Protein AF-0000000086784001 (afdb_homodimer)

Structure (mmCIF, N/CA/C/O backbone):
data_AF-0000000086784001-model_v1
#
loop_
_entity.id
_entity.type
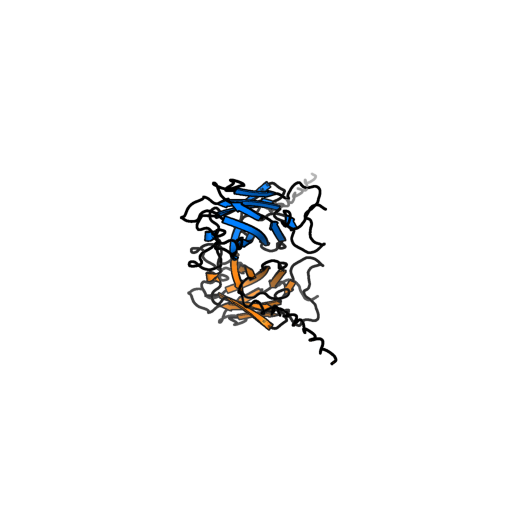_entity.pdbx_description
1 polymer 'PLAT domain-containing protein'
#
loop_
_atom_site.group_PDB
_atom_site.id
_atom_site.type_symbol
_atom_site.label_atom_id
_atom_site.label_alt_id
_atom_site.label_comp_id
_atom_site.label_asym_id
_atom_site.label_entity_id
_atom_site.label_seq_id
_atom_site.pdbx_PDB_ins_code
_atom_site.Cartn_x
_atom_site.Cartn_y
_atom_site.Cartn_z
_atom_site.occupancy
_atom_site.B_iso_or_equiv
_atom_site.auth_seq_id
_atom_site.auth_comp_id
_atom_site.auth_asym_id
_atom_site.auth_atom_id
_atom_site.pdbx_PDB_model_num
ATOM 1 N N . MET A 1 1 ? 61.844 -43.156 -0.815 1 36.22 1 MET A N 1
ATOM 2 C CA . MET A 1 1 ? 61.375 -41.969 -1.528 1 36.22 1 MET A CA 1
ATOM 3 C C . MET A 1 1 ? 59.906 -41.688 -1.23 1 36.22 1 MET A C 1
ATOM 5 O O . MET A 1 1 ? 59.062 -42.5 -1.573 1 36.22 1 MET A O 1
ATOM 9 N N . LEU A 1 2 ? 59.688 -41 -0.062 1 49.06 2 LEU A N 1
ATOM 10 C CA . LEU A 1 2 ? 58.406 -40.656 0.546 1 49.06 2 LEU A CA 1
ATOM 11 C C . LEU A 1 2 ? 57.594 -39.781 -0.391 1 49.06 2 LEU A C 1
ATOM 13 O O . LEU A 1 2 ? 58.062 -38.719 -0.836 1 49.06 2 LEU A O 1
ATOM 17 N N . SER A 1 3 ? 56.688 -40.375 -1.183 1 52.38 3 SER A N 1
ATOM 18 C CA . SER A 1 3 ? 55.812 -39.625 -2.088 1 52.38 3 SER A CA 1
ATOM 19 C C . SER A 1 3 ? 55.031 -38.562 -1.342 1 52.38 3 SER A C 1
ATOM 21 O O . SER A 1 3 ? 54.5 -38.812 -0.257 1 52.38 3 SER A O 1
ATOM 23 N N . PRO A 1 4 ? 55.219 -37.25 -1.616 1 57.31 4 PRO A N 1
ATOM 24 C CA . PRO A 1 4 ? 54.438 -36.188 -0.997 1 57.31 4 PRO A CA 1
ATOM 25 C C . PRO A 1 4 ? 52.969 -36.281 -1.31 1 57.31 4 PRO A C 1
ATOM 27 O O . PRO A 1 4 ? 52.594 -36.531 -2.453 1 57.31 4 PRO A O 1
ATOM 30 N N . ARG A 1 5 ? 52.156 -36.812 -0.383 1 56.84 5 ARG A N 1
ATOM 31 C CA . ARG A 1 5 ? 50.719 -36.719 -0.495 1 56.84 5 ARG A CA 1
ATOM 32 C C . ARG A 1 5 ? 50.25 -35.281 -0.71 1 56.84 5 ARG A C 1
ATOM 34 O O . ARG A 1 5 ? 50.594 -34.375 0.069 1 56.84 5 ARG A O 1
ATOM 41 N N . LEU A 1 6 ? 50 -34.938 -1.921 1 55.66 6 LEU A N 1
ATOM 42 C CA . LEU A 1 6 ? 49.406 -33.656 -2.266 1 55.66 6 LEU A CA 1
ATOM 43 C C . LEU A 1 6 ? 48.062 -33.5 -1.574 1 55.66 6 LEU A C 1
ATOM 45 O O . LEU A 1 6 ? 47.156 -34.312 -1.749 1 55.66 6 LEU A O 1
ATOM 49 N N . PHE A 1 7 ? 48.031 -32.812 -0.426 1 56.91 7 PHE A N 1
ATOM 50 C CA . PHE A 1 7 ? 46.781 -32.344 0.202 1 56.91 7 PHE A CA 1
ATOM 51 C C . PHE A 1 7 ? 46.031 -31.406 -0.716 1 56.91 7 PHE A C 1
ATOM 53 O O . PHE A 1 7 ? 46.531 -30.344 -1.087 1 56.91 7 PHE A O 1
ATOM 60 N N . SER A 1 8 ? 45.062 -31.938 -1.369 1 55.41 8 SER A N 1
ATOM 61 C CA . SER A 1 8 ? 44.156 -31.062 -2.145 1 55.41 8 SER A CA 1
ATOM 62 C C . SER A 1 8 ? 43.344 -30.156 -1.235 1 55.41 8 SER A C 1
ATOM 64 O O . SER A 1 8 ? 42.594 -30.625 -0.399 1 55.41 8 SER A O 1
ATOM 66 N N . VAL A 1 9 ? 43.812 -28.969 -0.949 1 54.41 9 VAL A N 1
ATOM 67 C CA . VAL A 1 9 ? 43.031 -27.953 -0.26 1 54.41 9 VAL A CA 1
ATOM 68 C C . VAL A 1 9 ? 41.75 -27.672 -1.046 1 54.41 9 VAL A C 1
ATOM 70 O O . VAL A 1 9 ? 41.812 -27.25 -2.205 1 54.41 9 VAL A O 1
ATOM 73 N N . ILE A 1 10 ? 40.656 -28.281 -0.699 1 54.5 10 ILE A N 1
ATOM 74 C CA . ILE A 1 10 ? 39.312 -27.922 -1.207 1 54.5 10 ILE A CA 1
ATOM 75 C C . ILE A 1 10 ? 39 -26.484 -0.834 1 54.5 10 ILE A C 1
ATOM 77 O O . ILE A 1 10 ? 38.875 -26.156 0.348 1 54.5 10 ILE A O 1
ATOM 81 N N . ALA A 1 11 ? 39.312 -25.5 -1.685 1 51.25 11 ALA A N 1
ATOM 82 C CA . ALA A 1 11 ? 38.844 -24.125 -1.51 1 51.25 11 ALA A CA 1
ATOM 83 C C . ALA A 1 11 ? 37.344 -24.047 -1.53 1 51.25 11 ALA A C 1
ATOM 85 O O . ALA A 1 11 ? 36.688 -24.344 -2.551 1 51.25 11 ALA A O 1
ATOM 86 N N . ILE A 1 12 ? 36.688 -24.156 -0.391 1 51.28 12 ILE A N 1
ATOM 87 C CA . ILE A 1 12 ? 35.25 -23.906 -0.268 1 51.28 12 ILE A CA 1
ATOM 88 C C . ILE A 1 12 ? 34.938 -22.469 -0.693 1 51.28 12 ILE A C 1
ATOM 90 O O . ILE A 1 12 ? 35.438 -21.516 -0.074 1 51.28 12 ILE A O 1
ATOM 94 N N . ALA A 1 13 ? 34.594 -22.25 -1.978 1 46.75 13 ALA A N 1
ATOM 95 C CA . ALA A 1 13 ? 34.094 -20.938 -2.418 1 46.75 13 ALA A CA 1
ATOM 96 C C . ALA A 1 13 ? 32.906 -20.5 -1.604 1 46.75 13 ALA A C 1
ATOM 98 O O . ALA A 1 13 ? 31.812 -21.109 -1.708 1 46.75 13 ALA A O 1
ATOM 99 N N . VAL A 1 14 ? 33.125 -19.906 -0.431 1 44.88 14 VAL A N 1
ATOM 100 C C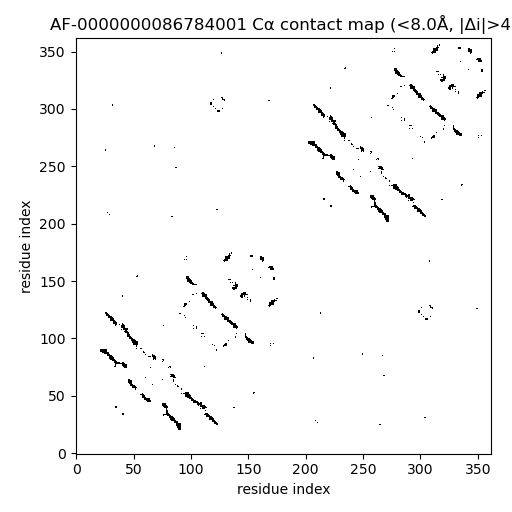A . VAL A 1 14 ? 32.062 -19.219 0.284 1 44.88 14 VAL A CA 1
ATOM 101 C C . VAL A 1 14 ? 31.406 -18.188 -0.626 1 44.88 14 VAL A C 1
ATOM 103 O O . VAL A 1 14 ? 32.062 -17.203 -1.03 1 44.88 14 VAL A O 1
ATOM 106 N N . PHE A 1 15 ? 30.438 -18.625 -1.455 1 41.12 15 PHE A N 1
ATOM 107 C CA . PHE A 1 15 ? 29.625 -17.609 -2.119 1 41.12 15 PHE A CA 1
ATOM 108 C C . PHE A 1 15 ? 29.109 -16.594 -1.111 1 41.12 15 PHE A C 1
ATOM 110 O O . PHE A 1 15 ? 28.219 -16.891 -0.319 1 41.12 15 PHE A O 1
ATOM 117 N N . LEU A 1 16 ? 29.953 -15.703 -0.72 1 40.62 16 LEU A N 1
ATOM 118 C CA . LEU A 1 16 ? 29.453 -14.539 0.007 1 40.62 16 LEU A CA 1
ATOM 119 C C . LEU A 1 16 ? 28.281 -13.906 -0.732 1 40.62 16 LEU A C 1
ATOM 121 O O . LEU A 1 16 ? 28.453 -13.336 -1.812 1 40.62 16 LEU A O 1
ATOM 125 N N . THR A 1 17 ? 27.109 -14.461 -0.614 1 38.78 17 THR A N 1
ATOM 126 C CA . THR A 1 17 ? 25.969 -13.617 -0.99 1 38.78 17 THR A CA 1
ATOM 127 C C . THR A 1 17 ? 26.062 -12.25 -0.322 1 38.78 17 THR A C 1
ATOM 129 O O . THR A 1 17 ? 26.047 -12.148 0.907 1 38.78 17 THR A O 1
ATOM 132 N N . THR A 1 18 ? 26.938 -11.461 -0.791 1 37.81 18 THR A N 1
ATOM 133 C CA . THR A 1 18 ? 26.75 -10.086 -0.33 1 37.81 18 THR A CA 1
ATOM 134 C C . THR A 1 18 ? 25.281 -9.711 -0.318 1 37.81 18 THR A C 1
ATOM 136 O O . THR A 1 18 ? 24.547 -10.008 -1.266 1 37.81 18 THR A O 1
ATOM 139 N N . ALA A 1 19 ? 24.672 -9.75 0.863 1 38.59 19 ALA A N 1
ATOM 140 C CA . ALA A 1 19 ? 23.438 -8.977 0.979 1 38.59 19 ALA A CA 1
ATOM 141 C C . ALA A 1 19 ? 23.594 -7.602 0.332 1 38.59 19 ALA A C 1
ATOM 143 O O . ALA A 1 19 ? 24.25 -6.715 0.886 1 38.59 19 ALA A O 1
ATOM 144 N N . THR A 1 20 ? 23.984 -7.5 -0.888 1 39.5 20 THR A N 1
ATOM 145 C CA . THR A 1 20 ? 23.891 -6.137 -1.403 1 39.5 20 THR A CA 1
ATOM 146 C C . THR A 1 20 ? 22.719 -5.395 -0.761 1 39.5 20 THR A C 1
ATOM 148 O O . THR A 1 20 ? 21.688 -5.992 -0.456 1 39.5 20 THR A O 1
ATOM 151 N N . GLY A 1 21 ? 22.953 -4.574 0.195 1 41.91 21 GLY A N 1
ATOM 152 C CA . GLY A 1 21 ? 21.891 -3.646 0.542 1 41.91 21 GLY A CA 1
ATOM 153 C C . GLY A 1 21 ? 20.859 -3.48 -0.559 1 41.91 21 GLY A C 1
ATOM 154 O O . GLY A 1 21 ? 21.188 -3.08 -1.675 1 41.91 21 GLY A O 1
ATOM 155 N N . ASP A 1 22 ? 20.062 -4.477 -0.859 1 47.53 22 ASP A N 1
ATOM 156 C CA . ASP A 1 22 ? 19.094 -4.582 -1.947 1 47.53 22 ASP A CA 1
ATOM 157 C C . ASP A 1 22 ? 18.5 -3.217 -2.281 1 47.53 22 ASP A C 1
ATOM 159 O O . ASP A 1 22 ? 17.734 -2.656 -1.489 1 47.53 22 ASP A O 1
ATOM 163 N N . SER A 1 23 ? 19.328 -2.213 -2.828 1 56.78 23 SER A N 1
ATOM 164 C CA . SER A 1 23 ? 19.047 -0.947 -3.498 1 56.78 23 SER A CA 1
ATOM 165 C C . SER A 1 23 ? 17.734 -1.016 -4.273 1 56.78 23 SER A C 1
ATOM 167 O O . SER A 1 23 ? 17.297 -0.024 -4.867 1 56.78 23 SER A O 1
ATOM 169 N N . SER A 1 24 ? 17.078 -2.145 -4.32 1 80.81 24 SER A N 1
ATOM 170 C CA . SER A 1 24 ? 15.883 -2.227 -5.141 1 80.81 24 SER A CA 1
ATOM 171 C C . SER A 1 24 ? 14.688 -1.603 -4.426 1 80.81 24 SER A C 1
ATOM 173 O O . SER A 1 24 ? 14.617 -1.607 -3.197 1 80.81 24 SER A O 1
ATOM 175 N N . ASN A 1 25 ? 14.055 -0.691 -5.066 1 94.25 25 ASN A N 1
ATOM 176 C CA . ASN A 1 25 ? 12.82 -0.068 -4.598 1 94.25 25 ASN A CA 1
ATOM 177 C C . ASN A 1 25 ? 11.68 -1.073 -4.531 1 94.25 25 ASN A C 1
ATOM 179 O O . ASN A 1 25 ? 10.672 -0.922 -5.227 1 94.25 25 ASN A O 1
ATOM 183 N N . ASP A 1 26 ? 11.953 -2.117 -3.557 1 96.44 26 ASP A N 1
ATOM 184 C CA . ASP A 1 26 ? 10.977 -3.205 -3.516 1 96.44 26 ASP A CA 1
ATOM 185 C C . ASP A 1 26 ? 9.953 -2.986 -2.402 1 96.44 26 ASP A C 1
ATOM 187 O O . ASP A 1 26 ? 8.969 -3.717 -2.309 1 96.44 26 ASP A O 1
ATOM 191 N N . CYS A 1 27 ? 10.195 -2.004 -1.599 1 97.75 27 CYS A N 1
ATOM 192 C CA . CYS A 1 27 ? 9.227 -1.771 -0.53 1 97.75 27 CYS A CA 1
ATOM 193 C C . CYS A 1 27 ? 8.188 -0.74 -0.95 1 97.75 27 CYS A C 1
ATOM 195 O O . CYS A 1 27 ? 8.445 0.095 -1.817 1 97.75 27 CYS A O 1
ATOM 197 N N . VAL A 1 28 ? 7 -0.936 -0.385 1 98.44 28 VAL A N 1
ATOM 198 C CA . VAL A 1 28 ? 5.891 -0.041 -0.688 1 98.44 28 VAL A CA 1
ATOM 199 C C . VAL A 1 28 ? 5.516 0.758 0.558 1 98.44 28 VAL A C 1
ATOM 201 O O . VAL A 1 28 ? 5.461 0.21 1.661 1 98.44 28 VAL A O 1
ATOM 204 N N . TYR A 1 29 ? 5.309 1.979 0.409 1 98.56 29 TYR A N 1
ATOM 205 C CA . TYR A 1 29 ? 4.836 2.904 1.433 1 98.56 29 TYR A CA 1
ATOM 206 C C . TYR A 1 29 ? 3.453 3.443 1.085 1 98.56 29 TYR A C 1
ATOM 208 O O . TYR A 1 29 ? 3.283 4.129 0.075 1 98.56 29 TYR A O 1
ATOM 216 N N . THR A 1 30 ? 2.492 3.072 1.885 1 98.75 30 THR A N 1
ATOM 217 C CA . THR A 1 30 ? 1.129 3.57 1.741 1 98.75 30 THR A CA 1
ATOM 218 C C . THR A 1 30 ? 0.868 4.719 2.711 1 98.75 30 THR A C 1
ATOM 220 O O . THR A 1 30 ? 1.154 4.609 3.904 1 98.75 30 THR A O 1
ATOM 223 N N . LEU A 1 31 ? 0.357 5.812 2.172 1 98.88 31 LEU A N 1
ATOM 224 C CA . LEU A 1 31 ? 0.073 6.977 3 1 98.88 31 LEU A CA 1
ATOM 225 C C . LEU A 1 31 ? -1.421 7.285 3.01 1 98.88 31 LEU A C 1
ATOM 227 O O . LEU A 1 31 ? -2.059 7.32 1.955 1 98.88 31 LEU A O 1
ATOM 231 N N . TYR A 1 32 ? -1.978 7.445 4.176 1 98.75 32 TYR A N 1
ATOM 232 C CA . TYR A 1 32 ? -3.256 8.109 4.406 1 98.75 32 TYR A CA 1
ATOM 233 C C . TYR A 1 32 ? -3.049 9.531 4.922 1 98.75 32 TYR A C 1
ATOM 235 O O . TYR A 1 32 ? -2.439 9.727 5.973 1 98.75 32 TYR A O 1
ATOM 243 N N . ILE A 1 33 ? -3.549 10.469 4.141 1 98.88 33 ILE A N 1
ATOM 244 C CA . ILE A 1 33 ? -3.383 11.859 4.539 1 98.88 33 ILE A CA 1
ATOM 245 C C . ILE A 1 33 ? -4.754 12.508 4.758 1 98.88 33 ILE A C 1
ATOM 247 O O . ILE A 1 33 ? -5.574 12.555 3.838 1 98.88 33 ILE A O 1
ATOM 251 N N . GLN A 1 34 ? -4.898 13.039 5.938 1 98.62 34 GLN A N 1
ATOM 252 C CA . GLN A 1 34 ? -6.145 13.711 6.289 1 98.62 34 GLN A CA 1
ATOM 253 C C . GLN A 1 34 ? -5.977 15.234 6.246 1 98.62 34 GLN A C 1
ATOM 255 O O . GLN A 1 34 ? -5.227 15.797 7.043 1 98.62 34 GLN A O 1
ATOM 260 N N . THR A 1 35 ? -6.734 15.797 5.309 1 98.5 35 THR A N 1
ATOM 261 C CA . THR A 1 35 ? -6.816 17.25 5.277 1 98.5 35 THR A CA 1
ATOM 262 C C . THR A 1 35 ? -7.875 17.75 6.254 1 98.5 35 THR A C 1
ATOM 264 O O . THR A 1 35 ? -8.922 17.125 6.422 1 98.5 35 THR A O 1
ATOM 267 N N . GLY A 1 36 ? -7.652 18.859 6.875 1 97.75 36 GLY A N 1
ATOM 268 C CA . GLY A 1 36 ? -8.547 19.406 7.879 1 97.75 36 GLY A CA 1
ATOM 269 C C . GLY A 1 36 ? -9.906 19.797 7.324 1 97.75 36 GLY A C 1
ATOM 270 O O . GLY A 1 36 ? -10.125 19.734 6.113 1 97.75 36 GLY A O 1
ATOM 271 N N . TRP A 1 37 ? -10.781 20.25 8.203 1 95.94 37 TRP A N 1
ATOM 272 C CA . TRP A 1 37 ? -12.188 20.5 7.883 1 95.94 37 TRP A CA 1
ATOM 273 C C . TRP A 1 37 ? -12.438 21.984 7.629 1 95.94 37 TRP A C 1
ATOM 275 O O . TRP A 1 37 ? -13.492 22.359 7.117 1 95.94 37 TRP A O 1
ATOM 285 N N . GLY A 1 38 ? -11.547 22.766 7.977 1 94.5 38 GLY A N 1
ATOM 286 C CA . GLY A 1 38 ? -11.766 24.188 7.781 1 94.5 38 GLY A CA 1
ATOM 287 C C . GLY A 1 38 ? -12.031 24.547 6.332 1 94.5 38 GLY A C 1
ATOM 288 O O . GLY A 1 38 ? -11.539 23.891 5.418 1 94.5 38 GLY A O 1
ATOM 289 N N . ILE A 1 39 ? -12.688 25.625 6.039 1 92.69 39 ILE A N 1
ATOM 290 C CA . ILE A 1 39 ? -13.141 26.062 4.723 1 92.69 39 ILE A CA 1
ATOM 291 C C . ILE A 1 39 ? -11.938 26.266 3.801 1 92.69 39 ILE A C 1
ATOM 293 O O . ILE A 1 39 ? -12 25.953 2.611 1 92.69 39 ILE A O 1
ATOM 297 N N . THR A 1 40 ? -10.828 26.688 4.344 1 94 40 THR A N 1
ATOM 298 C CA . THR A 1 40 ? -9.672 26.969 3.508 1 94 40 THR A CA 1
ATOM 299 C C . THR A 1 40 ? -8.578 25.922 3.719 1 94 40 THR A C 1
ATOM 301 O O . THR A 1 40 ? -7.414 26.156 3.389 1 94 40 THR A O 1
ATOM 304 N N . ALA A 1 41 ? -9.008 24.828 4.25 1 96.69 41 ALA A N 1
ATOM 305 C CA . ALA A 1 41 ? -8.008 23.844 4.672 1 96.69 41 ALA A CA 1
ATOM 306 C C . ALA A 1 41 ? -7.453 23.078 3.479 1 96.69 41 ALA A C 1
ATOM 308 O O . ALA A 1 41 ? -6.406 22.438 3.58 1 96.69 41 ALA A O 1
ATOM 309 N N . GLY A 1 42 ? -8.172 23.047 2.318 1 97.44 42 GLY A N 1
ATOM 310 C CA . GLY A 1 42 ? -7.723 22.328 1.139 1 97.44 42 GLY A CA 1
ATOM 311 C C . GLY A 1 42 ? -6.715 23.109 0.314 1 97.44 42 GLY A C 1
ATOM 312 O O . GLY A 1 42 ? -6.566 24.312 0.487 1 97.44 42 GLY A O 1
ATOM 313 N N . THR A 1 43 ? -6.008 22.344 -0.609 1 97.5 43 THR A N 1
ATOM 314 C CA . THR A 1 43 ? -5.016 23.016 -1.444 1 97.5 43 THR A CA 1
ATOM 315 C C . THR A 1 43 ? -4.977 22.391 -2.84 1 97.5 43 THR A C 1
ATOM 317 O O . THR A 1 43 ? -5.367 21.234 -3.023 1 97.5 43 THR A O 1
ATOM 320 N N . ASP A 1 44 ? -4.473 23.219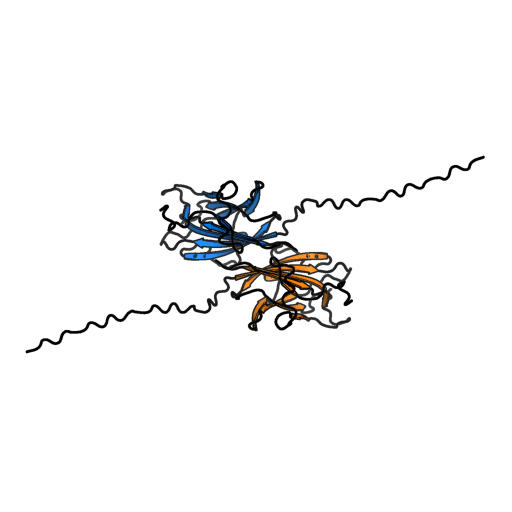 -3.723 1 96.5 44 ASP A N 1
ATOM 321 C CA . ASP A 1 44 ? -4.152 22.734 -5.066 1 96.5 44 ASP A CA 1
ATOM 322 C C . ASP A 1 44 ? -2.643 22.703 -5.293 1 96.5 44 ASP A C 1
ATOM 324 O O . ASP A 1 44 ? -2.184 22.484 -6.414 1 96.5 44 ASP A O 1
ATOM 328 N N . SER A 1 45 ? -1.933 22.922 -4.227 1 97.88 45 SER A N 1
ATOM 329 C CA . SER A 1 45 ? -0.477 22.938 -4.328 1 97.88 45 SER A CA 1
ATOM 330 C C . SER A 1 45 ? 0.081 21.531 -4.531 1 97.88 45 SER A C 1
ATOM 332 O O . SER A 1 45 ? -0.605 20.547 -4.27 1 97.88 45 SER A O 1
ATOM 334 N N . LYS A 1 46 ? 1.327 21.5 -5.043 1 98 46 LYS A N 1
ATOM 335 C CA . LYS A 1 46 ? 2.068 20.234 -5.074 1 98 46 LYS A CA 1
ATOM 336 C C . LYS A 1 46 ? 2.648 19.906 -3.703 1 98 46 LYS A C 1
ATOM 338 O O . LYS A 1 46 ? 3.357 20.719 -3.109 1 98 46 LYS A O 1
ATOM 343 N N . ILE A 1 47 ? 2.301 18.766 -3.217 1 98.69 47 ILE A N 1
ATOM 344 C CA . ILE A 1 47 ? 2.779 18.328 -1.91 1 98.69 47 ILE A CA 1
ATOM 345 C C . ILE A 1 47 ? 3.84 17.25 -2.088 1 98.69 47 ILE A C 1
ATOM 347 O O . ILE A 1 47 ? 3.635 16.281 -2.832 1 98.69 47 ILE A O 1
ATOM 351 N N . SER A 1 48 ? 5 17.391 -1.466 1 98.88 48 SER A N 1
ATOM 352 C CA . SER A 1 48 ? 6.051 16.375 -1.426 1 98.88 48 SER A CA 1
ATOM 353 C C . SER A 1 48 ? 6.223 15.812 -0.018 1 98.88 48 SER A C 1
ATOM 355 O O . SER A 1 48 ? 5.863 16.469 0.964 1 98.88 48 SER A O 1
ATOM 357 N N . ALA A 1 49 ? 6.738 14.625 0.043 1 98.88 49 ALA A N 1
ATOM 358 C CA . ALA A 1 49 ? 6.973 13.984 1.334 1 98.88 49 ALA A CA 1
ATOM 359 C C . ALA A 1 49 ? 8.32 13.266 1.355 1 98.88 49 ALA A C 1
ATOM 361 O O . ALA A 1 49 ? 8.719 12.656 0.361 1 98.88 49 ALA A O 1
ATOM 362 N N . THR A 1 50 ? 8.961 13.344 2.488 1 98.75 50 THR A N 1
ATOM 363 C CA . THR A 1 50 ? 10.117 12.523 2.82 1 98.75 50 THR A CA 1
ATOM 364 C C . THR A 1 50 ? 9.844 11.695 4.07 1 98.75 50 THR A C 1
ATOM 366 O O . THR A 1 50 ? 9.414 12.227 5.094 1 98.75 50 THR A O 1
ATOM 369 N N . LEU A 1 51 ? 10.086 10.445 3.945 1 98.31 51 LEU A N 1
ATOM 370 C CA . LEU A 1 51 ? 9.953 9.516 5.059 1 98.31 51 LEU A CA 1
ATOM 371 C C . LEU A 1 51 ? 11.32 8.984 5.492 1 98.31 51 LEU A C 1
ATOM 373 O O . LEU A 1 51 ? 12.133 8.594 4.652 1 98.31 51 LEU A O 1
ATOM 377 N N . GLY A 1 52 ? 11.484 8.945 6.82 1 96.44 52 GLY A N 1
ATOM 378 C CA . GLY A 1 52 ? 12.797 8.539 7.293 1 96.44 52 GLY A CA 1
ATOM 379 C C . GLY A 1 52 ? 12.734 7.59 8.477 1 96.44 52 GLY A C 1
ATOM 380 O O . GLY A 1 52 ? 11.727 7.551 9.195 1 96.44 52 GLY A O 1
ATOM 381 N N . ASP A 1 53 ? 13.867 6.852 8.555 1 93.88 53 ASP A N 1
ATOM 382 C CA . ASP A 1 53 ? 13.992 5.965 9.711 1 93.88 53 ASP A CA 1
ATOM 383 C C . ASP A 1 53 ? 15.07 6.465 10.664 1 93.88 53 ASP A C 1
ATOM 385 O O . ASP A 1 53 ? 15.625 7.551 10.477 1 93.88 53 ASP A O 1
ATOM 389 N N . SER A 1 54 ? 15.289 5.703 11.742 1 91.69 54 SER A N 1
ATOM 390 C CA . SER A 1 54 ? 16.188 6.121 12.812 1 91.69 54 SER A CA 1
ATOM 391 C C . SER A 1 54 ? 17.641 6.043 12.375 1 91.69 54 SER A C 1
ATOM 393 O O . SER A 1 54 ? 18.531 6.59 13.047 1 91.69 54 SER A O 1
ATOM 395 N N . MET A 1 55 ? 17.906 5.387 11.273 1 91.62 55 MET A N 1
ATOM 396 C CA . MET A 1 55 ? 19.281 5.242 10.789 1 91.62 55 MET A CA 1
ATOM 397 C C . MET A 1 55 ? 19.625 6.352 9.797 1 91.62 55 MET A C 1
ATOM 399 O O . MET A 1 55 ? 20.703 6.34 9.195 1 91.62 55 MET A O 1
ATOM 403 N N . GLY A 1 56 ? 18.656 7.211 9.516 1 91.19 56 GLY A N 1
ATOM 404 C CA . GLY A 1 56 ? 18.906 8.344 8.641 1 91.19 56 GLY A CA 1
ATOM 405 C C . GLY A 1 56 ? 18.578 8.07 7.188 1 91.19 56 GLY A C 1
ATOM 406 O O . GLY A 1 56 ? 18.828 8.906 6.32 1 91.19 56 GLY A O 1
ATOM 407 N N . ARG A 1 57 ? 18.094 6.922 6.887 1 94.5 57 ARG A N 1
ATOM 408 C CA . ARG A 1 57 ? 17.672 6.605 5.531 1 94.5 57 ARG A CA 1
ATOM 409 C C . ARG A 1 57 ? 16.312 7.227 5.23 1 94.5 57 ARG A C 1
ATOM 411 O O . ARG A 1 57 ? 15.523 7.496 6.145 1 94.5 57 ARG A O 1
ATOM 418 N N . SER A 1 58 ? 16.047 7.453 3.916 1 96.5 58 SER A N 1
ATOM 419 C CA . SER A 1 58 ? 14.797 8.148 3.604 1 96.5 58 SER A CA 1
ATOM 420 C C . SER A 1 58 ? 14.25 7.719 2.244 1 96.5 58 SER A C 1
ATOM 422 O O . SER A 1 58 ? 14.984 7.176 1.418 1 96.5 58 SER A O 1
ATOM 424 N N . VAL A 1 59 ? 12.992 7.82 2.074 1 97.31 59 VAL A N 1
ATOM 425 C CA . VAL A 1 59 ? 12.273 7.738 0.806 1 97.31 59 VAL A CA 1
ATOM 426 C C . VAL A 1 59 ? 11.609 9.078 0.501 1 97.31 59 VAL A C 1
ATOM 428 O O . VAL A 1 59 ? 11.047 9.719 1.394 1 97.31 59 VAL A O 1
ATOM 431 N N . TRP A 1 60 ? 11.82 9.5 -0.733 1 98 60 TRP A N 1
ATOM 432 C CA . TRP A 1 60 ? 11.336 10.812 -1.132 1 98 60 TRP A CA 1
ATOM 433 C C . TRP A 1 60 ? 10.289 10.695 -2.232 1 98 60 TRP A C 1
ATOM 435 O O . TRP A 1 60 ? 10.508 10.023 -3.24 1 98 60 TRP A O 1
ATOM 445 N N . ALA A 1 61 ? 9.109 11.305 -2.029 1 98.5 61 ALA A N 1
ATOM 446 C CA . ALA A 1 61 ? 8.062 11.5 -3.025 1 98.5 61 ALA A CA 1
ATOM 447 C C . ALA A 1 61 ? 7.945 12.977 -3.41 1 98.5 61 ALA A C 1
ATOM 449 O O . ALA A 1 61 ? 7.281 13.75 -2.723 1 98.5 61 ALA A O 1
ATOM 450 N N . PRO A 1 62 ? 8.547 13.336 -4.531 1 98.38 62 PRO A N 1
ATOM 451 C CA . PRO A 1 62 ? 8.586 14.758 -4.879 1 98.38 62 PRO A CA 1
ATOM 452 C C . PRO A 1 62 ? 7.207 15.32 -5.215 1 98.38 62 PRO A C 1
ATOM 454 O O . PRO A 1 62 ? 6.977 16.516 -5.062 1 98.38 62 PRO A O 1
ATOM 457 N N . ASP A 1 63 ? 6.336 14.516 -5.742 1 98.56 63 ASP A N 1
ATOM 458 C CA . ASP A 1 63 ? 4.934 14.828 -5.98 1 98.56 63 ASP A CA 1
ATOM 459 C C . ASP A 1 63 ? 4.031 13.672 -5.566 1 98.56 63 ASP A C 1
ATOM 461 O O . ASP A 1 63 ? 3.924 12.672 -6.281 1 98.56 63 ASP A O 1
ATOM 465 N N . LEU A 1 64 ? 3.27 13.844 -4.445 1 98.75 64 LEU A N 1
ATOM 466 C CA . LEU A 1 64 ? 2.498 12.742 -3.875 1 98.75 64 LEU A CA 1
ATOM 467 C C . LEU A 1 64 ? 1.389 12.305 -4.824 1 98.75 64 LEU A C 1
ATOM 469 O O . LEU A 1 64 ? 0.983 11.141 -4.82 1 98.75 64 LEU A O 1
ATOM 473 N N . GLU A 1 65 ? 0.964 13.18 -5.656 1 98.19 65 GLU A N 1
ATOM 474 C CA . GLU A 1 65 ? -0.114 12.797 -6.562 1 98.19 65 GLU A CA 1
ATOM 475 C C . GLU A 1 65 ? 0.343 11.711 -7.535 1 98.19 65 GLU A C 1
ATOM 477 O O . GLU A 1 65 ? -0.472 10.93 -8.031 1 98.19 65 GLU A O 1
ATOM 482 N N . ASP A 1 66 ? 1.641 11.656 -7.82 1 97.31 66 ASP A N 1
ATOM 483 C CA . ASP A 1 66 ? 2.17 10.578 -8.656 1 97.31 66 ASP A CA 1
ATOM 484 C C . ASP A 1 66 ? 1.992 9.219 -7.977 1 97.31 66 ASP A C 1
ATOM 486 O O . ASP A 1 66 ? 2.078 8.18 -8.633 1 97.31 66 ASP A O 1
ATOM 490 N N . TRP A 1 67 ? 1.81 9.258 -6.641 1 98.44 67 TRP A N 1
ATOM 491 C CA . TRP A 1 67 ? 1.573 8.055 -5.855 1 98.44 67 TRP A CA 1
ATOM 492 C C . TRP A 1 67 ? 0.083 7.848 -5.605 1 98.44 67 TRP A C 1
ATOM 494 O O . TRP A 1 67 ? -0.312 6.934 -4.875 1 98.44 67 TRP A O 1
ATOM 504 N N . GLY A 1 68 ? -0.815 8.617 -6.16 1 98.56 68 GLY A N 1
ATOM 505 C CA . GLY A 1 68 ? -2.23 8.594 -5.832 1 98.56 68 GLY A CA 1
ATOM 506 C C . GLY A 1 68 ? -2.92 7.312 -6.25 1 98.56 68 GLY A C 1
ATOM 507 O O . GLY A 1 68 ? -2.703 6.816 -7.355 1 98.56 68 GLY A O 1
ATOM 508 N N . LEU A 1 69 ? -3.789 6.855 -5.363 1 98.44 69 LEU A N 1
ATOM 509 C CA . LEU A 1 69 ? -4.52 5.625 -5.66 1 98.44 69 LEU A CA 1
ATOM 510 C C . LEU A 1 69 ? -5.992 5.922 -5.914 1 98.44 69 LEU A C 1
ATOM 512 O O . LEU A 1 69 ? -6.801 5 -6.059 1 98.44 69 LEU A O 1
ATOM 516 N N . MET A 1 70 ? -6.363 7.191 -5.949 1 97.44 70 MET A N 1
ATOM 517 C CA . MET A 1 70 ? -7.785 7.516 -6.004 1 97.44 70 MET A CA 1
ATOM 518 C C . MET A 1 70 ? -8.203 7.898 -7.422 1 97.44 70 MET A C 1
ATOM 520 O O . MET A 1 70 ? -9.305 8.414 -7.633 1 97.44 70 MET A O 1
ATOM 524 N N . GLY A 1 71 ? -7.32 7.637 -8.359 1 92.81 71 GLY A N 1
ATOM 525 C CA . GLY A 1 71 ? -7.641 7.883 -9.758 1 92.81 71 GLY A CA 1
ATOM 526 C C . GLY A 1 71 ? -7.066 9.188 -10.281 1 92.81 71 GLY A C 1
ATOM 527 O O . GLY A 1 71 ? -6.734 10.078 -9.5 1 92.81 71 GLY A O 1
ATOM 528 N N . TRP A 1 72 ? -6.996 9.266 -11.539 1 90.62 72 TRP A N 1
ATOM 529 C CA . TRP A 1 72 ? -6.332 10.391 -12.188 1 90.62 72 TRP A CA 1
ATOM 530 C C . TRP A 1 72 ? -7.176 11.656 -12.086 1 90.62 72 TRP A C 1
ATOM 532 O O . TRP A 1 72 ? -6.648 12.766 -12.156 1 90.62 72 TRP A O 1
ATOM 542 N N . ASP A 1 73 ? -8.445 11.602 -11.891 1 94.56 73 ASP A N 1
ATOM 543 C CA . ASP A 1 73 ? -9.328 12.758 -11.875 1 94.56 73 ASP A CA 1
ATOM 544 C C . ASP A 1 73 ? -9.664 13.188 -10.453 1 94.56 73 ASP A C 1
ATOM 546 O O . ASP A 1 73 ? -10.453 14.102 -10.242 1 94.56 73 ASP A O 1
ATOM 550 N N . HIS A 1 74 ? -9.102 12.492 -9.562 1 96.94 74 HIS A N 1
ATOM 551 C CA . HIS A 1 74 ? -9.367 12.82 -8.164 1 96.94 74 HIS A CA 1
ATOM 552 C C . HIS A 1 74 ? -8.719 14.148 -7.785 1 96.94 74 HIS A C 1
ATOM 554 O O . HIS A 1 74 ? -7.566 14.406 -8.148 1 96.94 74 HIS A O 1
ATOM 560 N N . ASP A 1 75 ? -9.469 15.062 -7.109 1 96.56 75 ASP A N 1
ATOM 561 C CA . ASP A 1 75 ? -8.945 16.328 -6.602 1 96.56 75 ASP A CA 1
ATOM 562 C C . ASP A 1 75 ? -8.367 16.141 -5.195 1 96.56 75 ASP A C 1
ATOM 564 O O . ASP A 1 75 ? -9.094 16.219 -4.207 1 96.56 75 ASP A O 1
ATOM 568 N N . TYR A 1 76 ? -7.098 15.961 -5.125 1 97.62 76 TYR A N 1
ATOM 569 C CA . TYR A 1 76 ? -6.418 15.625 -3.877 1 97.62 76 TYR A CA 1
ATOM 570 C C . TYR A 1 76 ? -6.336 16.844 -2.959 1 97.62 76 TYR A C 1
ATOM 572 O O . TYR A 1 76 ? -6.406 17.984 -3.422 1 97.62 76 TYR A O 1
ATOM 580 N N . PHE A 1 77 ? -6.246 16.578 -1.61 1 98.19 77 PHE A N 1
ATOM 581 C CA . PHE A 1 77 ? -5.934 17.516 -0.531 1 98.19 77 PHE A CA 1
ATOM 582 C C . PHE A 1 77 ? -7.047 18.547 -0.367 1 98.19 77 PHE A C 1
ATOM 584 O O . PHE A 1 77 ? -6.789 19.688 -0.012 1 98.19 77 PHE A O 1
ATOM 591 N N . GLU A 1 78 ? -8.242 18.172 -0.785 1 97.56 78 GLU A N 1
ATOM 592 C CA . GLU A 1 78 ? -9.391 19.031 -0.515 1 97.56 78 GLU A CA 1
ATOM 593 C C . GLU A 1 78 ? -9.812 18.953 0.951 1 97.56 78 GLU A C 1
ATOM 595 O O . GLU A 1 78 ? -9.531 17.969 1.626 1 97.56 78 GLU A O 1
ATOM 600 N N . ARG A 1 79 ? -10.469 19.938 1.341 1 96.88 79 ARG A N 1
ATOM 601 C CA . ARG A 1 79 ? -10.953 20 2.717 1 96.88 79 ARG A CA 1
ATOM 602 C C . ARG A 1 79 ? -11.672 18.719 3.107 1 96.88 79 ARG A C 1
ATOM 604 O O . ARG A 1 79 ? -12.469 18.188 2.326 1 96.88 79 ARG A O 1
ATOM 611 N N . ALA A 1 80 ? -11.32 18.172 4.297 1 97.44 80 ALA A N 1
ATOM 612 C CA . ALA A 1 80 ? -11.969 17.047 4.961 1 97.44 80 ALA A CA 1
ATOM 613 C C . ALA A 1 80 ? -11.664 15.734 4.246 1 97.44 80 ALA A C 1
ATOM 615 O O . ALA A 1 80 ? -12.055 14.656 4.707 1 97.44 80 ALA A O 1
ATOM 616 N N . ASN A 1 81 ? -10.875 15.867 3.16 1 97.06 81 ASN A N 1
ATOM 617 C CA . ASN A 1 81 ? -10.594 14.664 2.383 1 97.06 81 ASN A CA 1
ATOM 618 C C . ASN A 1 81 ? -9.57 13.766 3.076 1 97.06 81 ASN A C 1
ATOM 620 O O . ASN A 1 81 ? -8.602 14.258 3.646 1 97.06 81 ASN A O 1
ATOM 624 N N . LEU A 1 82 ? -9.828 12.5 3.031 1 98.31 82 LEU A N 1
ATOM 625 C CA . LEU A 1 82 ? -8.812 11.477 3.236 1 98.31 82 LEU A CA 1
ATOM 626 C C . LEU A 1 82 ? -8.258 10.984 1.903 1 98.31 82 LEU A C 1
ATOM 628 O O . LEU A 1 82 ? -8.969 10.32 1.142 1 98.31 82 LEU A O 1
ATOM 632 N N . ASP A 1 83 ? -7.008 11.297 1.647 1 98.62 83 ASP A N 1
ATOM 633 C CA . ASP A 1 83 ? -6.383 10.891 0.392 1 98.62 83 ASP A CA 1
ATOM 634 C C . ASP A 1 83 ? -5.422 9.727 0.607 1 98.62 83 ASP A C 1
ATOM 636 O O . ASP A 1 83 ? -4.77 9.633 1.651 1 98.62 83 ASP A O 1
ATOM 640 N N . ILE A 1 84 ? -5.355 8.852 -0.374 1 98.88 84 ILE A N 1
ATOM 641 C CA . ILE A 1 84 ? -4.617 7.602 -0.268 1 98.88 84 ILE A CA 1
ATOM 642 C C . ILE A 1 84 ? -3.547 7.539 -1.355 1 98.88 84 ILE A C 1
ATOM 644 O O . ILE A 1 84 ? -3.834 7.77 -2.531 1 98.88 84 ILE A O 1
ATOM 648 N N . PHE A 1 85 ? -2.33 7.227 -0.95 1 98.81 85 PHE A N 1
ATOM 649 C CA . PHE A 1 85 ? -1.174 7.156 -1.836 1 98.81 85 PHE A CA 1
ATOM 650 C C . PHE A 1 85 ? -0.404 5.859 -1.617 1 98.81 85 PHE A C 1
ATOM 652 O O . PHE A 1 85 ? -0.409 5.305 -0.516 1 98.81 85 PHE A O 1
ATOM 659 N N . ALA A 1 86 ? 0.292 5.418 -2.65 1 98.88 86 ALA A N 1
ATOM 660 C CA . ALA A 1 86 ? 1.251 4.324 -2.516 1 98.88 86 ALA A CA 1
ATOM 661 C C . ALA A 1 86 ? 2.398 4.477 -3.51 1 98.88 86 ALA A C 1
ATOM 663 O O . ALA A 1 86 ? 2.172 4.754 -4.691 1 98.88 86 ALA A O 1
ATOM 664 N N . GLY A 1 87 ? 3.584 4.301 -2.99 1 98.44 87 GLY A N 1
ATOM 665 C CA . GLY A 1 87 ? 4.781 4.367 -3.816 1 98.44 87 GLY A CA 1
ATOM 666 C C . GLY A 1 87 ? 5.875 3.422 -3.357 1 98.44 87 GLY A C 1
ATOM 667 O O . GLY A 1 87 ? 5.824 2.9 -2.242 1 98.44 87 GLY A O 1
ATOM 668 N N . ARG A 1 88 ? 6.84 3.223 -4.203 1 98.38 88 ARG A N 1
ATOM 669 C CA . ARG A 1 88 ? 7.941 2.312 -3.914 1 98.38 88 ARG A CA 1
ATOM 670 C C . ARG A 1 88 ? 9.164 3.07 -3.402 1 98.38 88 ARG A C 1
ATOM 672 O O . ARG A 1 88 ? 9.305 4.27 -3.65 1 98.38 88 ARG A O 1
ATOM 679 N N . GLY A 1 89 ? 9.953 2.398 -2.678 1 97.31 89 GLY A N 1
ATOM 680 C CA . GLY A 1 89 ? 11.227 2.893 -2.172 1 97.31 89 GLY A CA 1
ATOM 681 C C . GLY A 1 89 ? 12.109 1.798 -1.596 1 97.31 89 GLY A C 1
ATOM 682 O O . GLY A 1 89 ? 11.742 0.621 -1.63 1 97.31 89 GLY A O 1
ATOM 683 N N . PRO A 1 90 ? 13.281 2.221 -1.159 1 95.88 90 PRO A N 1
ATOM 684 C CA . PRO A 1 90 ? 14.148 1.231 -0.511 1 95.88 90 PRO A CA 1
ATOM 685 C C . PRO A 1 90 ? 13.523 0.643 0.753 1 95.88 90 PRO A C 1
ATOM 687 O O . PRO A 1 90 ? 12.68 1.281 1.386 1 95.88 90 PRO A O 1
ATOM 690 N N . CYS A 1 91 ? 14.023 -0.578 0.973 1 94.69 91 CYS A N 1
ATOM 691 C CA . CYS A 1 91 ? 13.562 -1.229 2.193 1 94.69 91 CYS A CA 1
ATOM 692 C C . CYS A 1 91 ? 14.414 -0.809 3.389 1 94.69 91 CYS A C 1
ATOM 694 O O . CYS A 1 91 ? 15.641 -0.805 3.312 1 94.69 91 CYS A O 1
ATOM 696 N N . PHE A 1 92 ? 13.617 -0.423 4.453 1 87.38 92 PHE A N 1
ATOM 697 C CA . PHE A 1 92 ? 14.273 -0.1 5.715 1 87.38 92 PHE A CA 1
ATOM 698 C C . PHE A 1 92 ? 14.023 -1.188 6.75 1 87.38 92 PHE A C 1
ATOM 700 O O . PHE A 1 92 ? 13.078 -1.973 6.617 1 87.38 92 PHE A O 1
ATOM 707 N N . ARG A 1 93 ? 14.984 -1.194 7.664 1 79.19 93 ARG A N 1
ATOM 708 C CA . ARG A 1 93 ? 14.758 -2.082 8.797 1 79.19 93 ARG A CA 1
ATOM 709 C C . ARG A 1 93 ? 14 -1.366 9.914 1 79.19 93 ARG A C 1
ATOM 711 O O . ARG A 1 93 ? 14.391 -0.278 10.336 1 79.19 93 ARG A O 1
ATOM 718 N N . GLY A 1 94 ? 12.742 -1.659 10.188 1 78.44 94 GLY A N 1
ATOM 719 C CA . GLY A 1 94 ? 11.984 -1.072 11.281 1 78.44 94 GLY A CA 1
ATOM 720 C C . GLY A 1 94 ? 10.977 -0.031 10.812 1 78.44 94 GLY A C 1
ATOM 721 O O . GLY A 1 94 ? 10.875 0.248 9.617 1 78.44 94 GLY A O 1
ATOM 722 N N . PRO A 1 95 ? 10.367 0.693 11.852 1 86.19 95 PRO A N 1
ATOM 723 C CA . PRO A 1 95 ? 9.328 1.666 11.508 1 86.19 95 PRO A CA 1
ATOM 724 C C . PRO A 1 95 ? 9.898 3.01 11.062 1 86.19 95 PRO A C 1
ATOM 726 O O . PRO A 1 95 ? 11.016 3.369 11.453 1 86.19 95 PRO A O 1
ATOM 729 N N . LEU A 1 96 ? 9.203 3.688 10.219 1 94.88 96 LEU A N 1
ATOM 730 C CA . LEU A 1 96 ? 9.484 5.078 9.883 1 94.88 96 LEU A CA 1
ATOM 731 C C . LEU A 1 96 ? 9.203 5.992 11.078 1 94.88 96 LEU A C 1
ATOM 733 O O . LEU A 1 96 ? 8.219 5.805 11.789 1 94.88 96 LEU A O 1
ATOM 737 N N . CYS A 1 97 ? 10.086 6.883 11.305 1 95.5 97 CYS A N 1
ATOM 738 C CA . CYS A 1 97 ? 9.875 7.691 12.5 1 95.5 97 CYS A CA 1
ATOM 739 C C . CYS A 1 97 ? 10.016 9.18 12.188 1 95.5 97 CYS A C 1
ATOM 741 O O . CYS A 1 97 ? 9.93 10.016 13.086 1 95.5 97 CYS A O 1
ATOM 743 N N . ARG A 1 98 ? 10.219 9.453 10.938 1 96.56 98 ARG A N 1
ATOM 744 C CA . ARG A 1 98 ? 10.352 10.859 10.547 1 96.56 98 ARG A CA 1
ATOM 745 C C . ARG A 1 98 ? 9.555 11.156 9.281 1 96.56 98 ARG A C 1
ATOM 747 O O . ARG A 1 98 ? 9.562 10.359 8.336 1 96.56 98 ARG A O 1
ATOM 754 N N . LEU A 1 99 ? 8.898 12.305 9.305 1 98.25 99 LEU A N 1
ATOM 755 C CA . LEU A 1 99 ? 8.133 12.812 8.164 1 98.25 99 LEU A CA 1
ATOM 756 C C . LEU A 1 99 ? 8.477 14.281 7.895 1 98.25 99 LEU A C 1
ATOM 758 O O . LEU A 1 99 ? 8.484 15.102 8.812 1 98.25 99 LEU A O 1
ATOM 762 N N . ASN A 1 100 ? 8.844 14.57 6.688 1 98.56 100 ASN A N 1
ATOM 763 C CA . ASN A 1 100 ? 8.844 15.93 6.156 1 98.56 100 ASN A CA 1
ATOM 764 C C . ASN A 1 100 ? 7.773 16.109 5.086 1 98.56 100 ASN A C 1
ATOM 766 O O . ASN A 1 100 ? 7.797 15.43 4.055 1 98.56 100 ASN A O 1
ATOM 770 N N . LEU A 1 101 ? 6.84 16.969 5.336 1 98.75 101 LEU A N 1
ATOM 771 C CA . LEU A 1 101 ? 5.762 17.297 4.406 1 98.75 101 LEU A CA 1
ATOM 772 C C . LEU A 1 101 ? 5.891 18.75 3.926 1 98.75 101 LEU A C 1
ATOM 774 O O . LEU A 1 101 ? 5.957 19.672 4.738 1 98.75 101 LEU A O 1
ATOM 778 N N . THR A 1 102 ? 5.934 18.906 2.598 1 98.75 102 THR A N 1
ATOM 779 C CA . THR A 1 102 ? 6.184 20.25 2.07 1 98.75 102 THR A CA 1
ATOM 780 C C . THR A 1 102 ? 5.172 20.594 0.983 1 98.75 102 THR A C 1
ATOM 782 O O . THR A 1 102 ? 4.914 19.781 0.085 1 98.75 102 THR A O 1
ATOM 785 N N . SER A 1 103 ? 4.57 21.766 1.109 1 98.56 103 SER A N 1
ATOM 786 C CA . SER A 1 103 ? 3.787 22.375 0.039 1 98.56 103 SER A CA 1
ATOM 787 C C . SER A 1 103 ? 4.633 23.344 -0.783 1 98.56 103 SER A C 1
ATOM 789 O O . SER A 1 103 ? 5.387 24.141 -0.227 1 98.56 103 SER A O 1
ATOM 791 N N . ASP A 1 104 ? 4.496 23.312 -2.074 1 97.62 104 ASP A N 1
ATOM 792 C CA . ASP A 1 104 ? 5.309 24.234 -2.871 1 97.62 104 ASP A CA 1
ATOM 793 C C . ASP A 1 104 ? 4.613 25.578 -3.041 1 97.62 104 ASP A C 1
ATOM 795 O O . ASP A 1 104 ? 5.152 26.484 -3.678 1 97.62 104 ASP A O 1
ATOM 799 N N . GLY A 1 105 ? 3.406 25.625 -2.613 1 95.62 105 GLY A N 1
ATOM 800 C CA . GLY A 1 105 ? 2.684 26.891 -2.615 1 95.62 105 GLY A CA 1
ATOM 801 C C . GLY A 1 105 ? 2.1 27.234 -3.971 1 95.62 105 GLY A C 1
ATOM 802 O O . GLY A 1 105 ? 1.607 28.359 -4.172 1 95.62 105 GLY A O 1
ATOM 803 N N . SER A 1 106 ? 2.145 26.328 -4.852 1 94.81 106 SER A N 1
ATOM 804 C CA . SER A 1 106 ? 1.58 26.609 -6.168 1 94.81 106 SER A CA 1
ATOM 805 C C . SER A 1 106 ? 0.058 26.516 -6.148 1 94.81 106 SER A C 1
ATOM 807 O O . SER A 1 106 ? -0.526 26.016 -5.184 1 94.81 106 SER A O 1
ATOM 809 N N . GLY A 1 107 ? -0.583 27.047 -7.18 1 90.25 107 GLY A N 1
ATOM 810 C CA . GLY A 1 107 ? -2.031 27 -7.305 1 90.25 107 GLY A CA 1
ATOM 811 C C . GLY A 1 107 ? -2.73 28.172 -6.645 1 90.25 107 GLY A C 1
ATOM 812 O O . GLY A 1 107 ? -2.098 28.969 -5.941 1 90.25 107 GLY A O 1
ATOM 813 N N . ALA A 1 108 ? -4.082 28.375 -6.832 1 85.31 108 ALA A N 1
ATOM 814 C CA . ALA A 1 108 ? -4.875 29.516 -6.363 1 85.31 108 ALA A CA 1
ATOM 815 C C . ALA A 1 108 ? -5.176 29.391 -4.871 1 85.31 108 ALA A C 1
ATOM 817 O O . ALA A 1 108 ? -5.312 30.406 -4.176 1 85.31 108 ALA A O 1
ATOM 818 N N . HIS A 1 109 ? -5.293 28.312 -4.281 1 83.06 109 HIS A N 1
ATOM 819 C CA . HIS A 1 109 ? -5.566 28.031 -2.877 1 83.06 109 HIS A CA 1
ATOM 820 C C . HIS A 1 109 ? -4.457 27.188 -2.26 1 83.06 109 HIS A C 1
ATOM 822 O O . HIS A 1 109 ? -4.621 25.984 -2.074 1 83.06 109 HIS A O 1
ATOM 828 N N . HIS A 1 110 ? -3.486 28 -1.684 1 90.12 110 HIS A N 1
ATOM 829 C CA . HIS A 1 110 ? -2.262 27.25 -1.397 1 90.12 110 HIS A CA 1
ATOM 830 C C . HIS A 1 110 ? -2.148 26.922 0.088 1 90.12 110 HIS A C 1
ATOM 832 O O . HIS A 1 110 ? -1.282 26.156 0.493 1 90.12 110 HIS A O 1
ATOM 838 N N . ASP A 1 111 ? -3.094 27.562 0.901 1 94.56 111 ASP A N 1
ATOM 839 C CA . ASP A 1 111 ? -3.092 27.141 2.301 1 94.56 111 ASP A CA 1
ATOM 840 C C . ASP A 1 111 ? -3.555 25.703 2.449 1 94.56 111 ASP A C 1
ATOM 842 O O . ASP A 1 111 ? -4.457 25.25 1.737 1 94.56 111 ASP A O 1
ATOM 846 N N . TRP A 1 112 ? -2.916 25.094 3.328 1 97.94 112 TRP A N 1
ATOM 847 C CA . TRP A 1 112 ? -3.279 23.703 3.545 1 97.94 112 TRP A CA 1
ATOM 848 C C . TRP A 1 112 ? -3.168 23.328 5.02 1 97.94 112 TRP A C 1
ATOM 850 O O . TRP A 1 112 ? -2.174 23.656 5.672 1 97.94 112 TRP A O 1
ATOM 860 N N . PHE A 1 113 ? -4.207 22.781 5.469 1 97.62 113 PHE A N 1
ATOM 861 C CA . PHE A 1 113 ? -4.125 22.219 6.812 1 97.62 113 PHE A CA 1
ATOM 862 C C . PHE A 1 113 ? -4.113 20.688 6.77 1 97.62 113 PHE A C 1
ATOM 864 O O . PHE A 1 113 ? -5.074 20.078 6.309 1 97.62 113 PHE A O 1
ATOM 871 N N . CYS A 1 114 ? -3.012 20.172 7.273 1 98.38 114 CYS A N 1
ATOM 872 C CA . CYS A 1 114 ? -2.918 18.719 7.375 1 98.38 114 CYS A CA 1
ATOM 873 C C . CYS A 1 114 ? -3.113 18.266 8.812 1 98.38 114 CYS A C 1
ATOM 875 O O . CYS A 1 114 ? -2.406 18.719 9.719 1 98.38 114 CYS A O 1
ATOM 877 N N . GLU A 1 115 ? -4.008 17.344 8.984 1 97.88 115 GLU A N 1
ATOM 878 C CA . GLU A 1 115 ? -4.227 16.797 10.32 1 97.88 115 GLU A CA 1
ATOM 879 C C . GLU A 1 115 ? -3.203 15.719 10.648 1 97.88 115 GLU A C 1
ATOM 881 O O . GLU A 1 115 ? -2.443 15.852 11.609 1 97.88 115 GLU A O 1
ATOM 886 N N . TYR A 1 116 ? -3.162 14.68 9.883 1 98.19 116 TYR A N 1
ATOM 887 C CA . TYR A 1 116 ? -2.221 13.602 10.141 1 98.19 116 TYR A CA 1
ATOM 888 C C . TYR A 1 116 ? -1.837 12.891 8.844 1 98.19 116 TYR A C 1
ATOM 890 O O . TYR A 1 116 ? -2.498 13.055 7.82 1 98.19 116 TYR A O 1
ATOM 898 N N . VAL A 1 117 ? -0.776 12.164 8.891 1 98.62 117 VAL A N 1
ATOM 899 C CA . VAL A 1 117 ? -0.31 11.227 7.879 1 98.62 117 VAL A CA 1
ATOM 900 C C . VAL A 1 117 ? -0.054 9.859 8.516 1 98.62 117 VAL A C 1
ATOM 902 O O . VAL A 1 117 ? 0.738 9.75 9.453 1 98.62 117 VAL A O 1
ATOM 905 N N . GLU A 1 118 ? -0.735 8.914 8.102 1 98.25 118 GLU A N 1
ATOM 906 C CA . GLU A 1 118 ? -0.487 7.543 8.516 1 98.25 118 GLU A CA 1
ATOM 907 C C . GLU A 1 118 ? 0.215 6.746 7.422 1 98.25 118 GLU A C 1
ATOM 909 O O . GLU A 1 118 ? -0.264 6.688 6.285 1 98.25 118 GLU A O 1
ATOM 914 N N . VAL A 1 119 ? 1.355 6.125 7.789 1 98.25 119 VAL A N 1
ATOM 915 C CA . VAL A 1 119 ? 2.17 5.438 6.793 1 98.25 119 VAL A CA 1
ATOM 916 C C . VAL A 1 119 ? 2.281 3.955 7.152 1 98.25 119 VAL A C 1
ATOM 918 O O . VAL A 1 119 ? 2.545 3.607 8.305 1 98.25 119 VAL A O 1
ATOM 921 N N . THR A 1 120 ? 2.018 3.146 6.211 1 96.75 120 THR A N 1
ATOM 922 C CA . THR A 1 120 ? 2.301 1.719 6.312 1 96.75 120 THR A CA 1
ATOM 923 C C . THR A 1 120 ? 3.4 1.314 5.336 1 96.75 120 THR A C 1
ATOM 925 O O . THR A 1 120 ? 3.342 1.657 4.152 1 96.75 120 THR A O 1
ATOM 928 N N . SER A 1 121 ? 4.422 0.669 5.848 1 96.75 121 SER A N 1
ATOM 929 C CA . SER A 1 121 ? 5.477 0.116 5.008 1 96.75 121 SER A CA 1
ATOM 930 C C . SER A 1 121 ? 5.379 -1.403 4.922 1 96.75 121 SER A C 1
ATOM 932 O O . SER A 1 121 ? 5.027 -2.062 5.902 1 96.75 121 SER A O 1
ATOM 934 N N . THR A 1 122 ? 5.648 -1.915 3.777 1 96 122 THR A N 1
ATOM 935 C CA . THR A 1 122 ? 5.723 -3.355 3.561 1 96 122 THR A CA 1
ATOM 936 C C . THR A 1 122 ? 6.762 -3.689 2.492 1 96 122 THR A C 1
ATOM 938 O O . THR A 1 122 ? 7.168 -2.818 1.721 1 96 122 THR A O 1
ATOM 941 N N . GLY A 1 123 ? 7.199 -4.938 2.473 1 95.75 123 GLY A N 1
ATOM 942 C CA . GLY A 1 123 ? 8.156 -5.473 1.517 1 95.75 123 GLY A CA 1
ATOM 943 C C . GLY A 1 123 ? 8.062 -6.977 1.36 1 95.75 123 GLY A C 1
ATOM 944 O O . GLY A 1 123 ? 7.336 -7.641 2.107 1 95.75 123 GLY A O 1
ATOM 945 N N . PRO A 1 124 ? 8.703 -7.418 0.267 1 95.12 124 PRO A N 1
ATOM 946 C CA . PRO A 1 124 ? 8.703 -8.875 0.113 1 95.12 124 PRO A CA 1
ATOM 947 C C . PRO A 1 124 ? 9.328 -9.594 1.306 1 95.12 124 PRO A C 1
ATOM 949 O O . PRO A 1 124 ? 10.469 -9.312 1.67 1 95.12 124 PRO A O 1
ATOM 952 N N . HIS A 1 125 ? 8.547 -10.516 1.92 1 92.81 125 HIS A N 1
ATOM 953 C CA . HIS A 1 125 ? 8.992 -11.312 3.057 1 92.81 125 HIS A CA 1
ATOM 954 C C . HIS A 1 125 ? 9.461 -10.43 4.207 1 92.81 125 HIS A C 1
ATOM 956 O O . HIS A 1 125 ? 10.43 -10.75 4.887 1 92.81 125 HIS A O 1
ATOM 962 N N . THR A 1 126 ? 8.891 -9.32 4.262 1 91 126 THR A N 1
ATOM 963 C CA . THR A 1 126 ? 9.18 -8.352 5.312 1 91 126 THR A CA 1
ATOM 964 C C . THR A 1 126 ? 7.91 -7.988 6.082 1 91 126 THR A C 1
ATOM 966 O O . THR A 1 126 ? 6.855 -7.758 5.484 1 91 126 THR A O 1
ATOM 969 N N . GLU A 1 127 ? 8.055 -7.965 7.43 1 90.5 127 GLU A N 1
ATOM 970 C CA . GLU A 1 127 ? 6.902 -7.598 8.25 1 90.5 127 GLU A CA 1
ATOM 971 C C . GLU A 1 127 ? 6.461 -6.164 7.969 1 90.5 127 GLU A C 1
ATOM 973 O O . GLU A 1 127 ? 7.293 -5.27 7.824 1 90.5 127 GLU A O 1
ATOM 978 N N . CYS A 1 128 ? 5.172 -5.957 7.887 1 93.5 128 CYS A N 1
ATOM 979 C CA . CYS A 1 128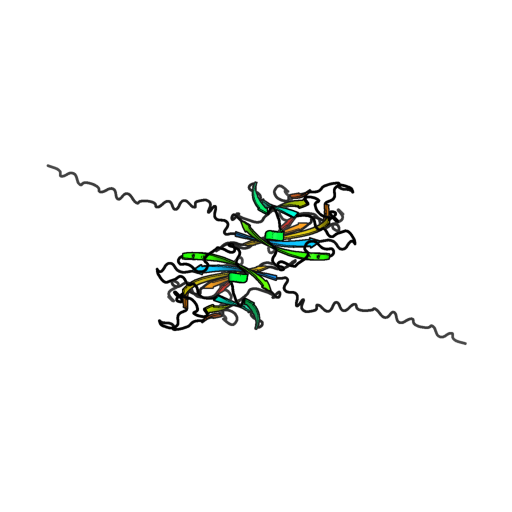 ? 4.664 -4.602 7.711 1 93.5 128 CYS A CA 1
ATOM 980 C C . CYS A 1 128 ? 4.758 -3.809 9.008 1 93.5 128 CYS A C 1
ATOM 982 O O . CYS A 1 128 ? 4.746 -4.391 10.094 1 93.5 128 CYS A O 1
ATOM 984 N N . SER A 1 129 ? 4.898 -2.549 8.883 1 93.06 129 SER A N 1
ATOM 985 C CA . SER A 1 129 ? 4.961 -1.631 10.016 1 93.06 129 SER A CA 1
ATOM 986 C C . SER A 1 129 ? 4.188 -0.348 9.727 1 93.06 129 SER A C 1
ATOM 988 O O . SER A 1 129 ? 3.982 0.014 8.57 1 93.06 129 SER A O 1
ATOM 990 N N . GLN A 1 130 ? 3.734 0.288 10.836 1 95.12 130 GLN A N 1
ATOM 991 C CA . GLN A 1 130 ? 2.896 1.474 10.68 1 95.12 130 GLN A CA 1
ATOM 992 C C . GLN A 1 130 ? 3.338 2.586 11.625 1 95.12 130 GLN A C 1
ATOM 994 O O . GLN A 1 130 ? 3.768 2.316 12.75 1 95.12 130 GLN A O 1
ATOM 999 N N . THR A 1 131 ? 3.248 3.77 11.125 1 95.75 131 THR A N 1
ATOM 1000 C CA . THR A 1 131 ? 3.465 4.957 11.945 1 95.75 131 THR A CA 1
ATOM 1001 C C . THR A 1 131 ? 2.383 6 11.68 1 95.75 131 THR A C 1
ATOM 1003 O O . THR A 1 131 ? 2.039 6.266 10.523 1 95.75 131 THR A O 1
ATOM 1006 N N . LEU A 1 132 ? 1.846 6.512 12.742 1 96.5 132 LEU A N 1
ATOM 1007 C CA . LEU A 1 132 ? 0.929 7.645 12.664 1 96.5 132 LEU A CA 1
ATOM 1008 C C . LEU A 1 132 ? 1.634 8.945 13.039 1 96.5 132 LEU A C 1
ATOM 1010 O O . LEU A 1 132 ? 2.068 9.109 14.188 1 96.5 132 LEU A O 1
ATOM 1014 N N . PHE A 1 133 ? 1.738 9.852 12.102 1 97 133 PHE A N 1
ATOM 1015 C CA . PHE A 1 133 ? 2.307 11.172 12.328 1 97 133 PHE A CA 1
ATOM 1016 C C . PHE A 1 133 ? 1.207 12.211 12.523 1 97 133 PHE A C 1
ATOM 1018 O O . PHE A 1 133 ? 0.474 12.531 11.586 1 97 133 PHE A O 1
ATOM 1025 N N . TYR A 1 134 ? 1.166 12.773 13.703 1 96.62 134 TYR A N 1
ATOM 1026 C CA . TYR A 1 134 ? 0.281 13.914 13.898 1 96.62 134 TYR A CA 1
ATOM 1027 C C . TYR A 1 134 ? 0.944 15.203 13.43 1 96.62 134 TYR A C 1
ATOM 1029 O O . TYR A 1 134 ? 1.938 15.648 14.008 1 96.62 134 TYR A O 1
ATOM 1037 N N . VAL A 1 135 ? 0.373 15.711 12.375 1 97.62 135 VAL A N 1
ATOM 1038 C CA . VAL A 1 135 ? 0.937 16.938 11.812 1 97.62 135 VAL A CA 1
ATOM 1039 C C . VAL A 1 135 ? 0.263 18.141 12.445 1 97.62 135 VAL A C 1
ATOM 1041 O O . VAL A 1 135 ? 0.921 18.969 13.102 1 97.62 135 VAL A O 1
ATOM 1044 N N . ASP A 1 136 ? -1.06 18.281 12.336 1 96.62 136 ASP A N 1
ATOM 1045 C CA . ASP A 1 136 ? -1.865 19.344 12.938 1 96.62 136 ASP A CA 1
ATOM 1046 C C . ASP A 1 136 ? -1.235 20.719 12.695 1 96.62 136 ASP A C 1
ATOM 1048 O O . ASP A 1 136 ? -1.005 21.469 13.648 1 96.62 136 ASP A O 1
ATOM 1052 N N . GLN A 1 137 ? -1.083 21 11.469 1 96.5 137 GLN A N 1
ATOM 1053 C CA . GLN A 1 137 ? -0.404 22.234 11.117 1 96.5 137 GLN A CA 1
ATOM 1054 C C . GLN A 1 137 ? -0.903 22.781 9.781 1 96.5 137 GLN A C 1
ATOM 1056 O O . GLN A 1 137 ? -1.134 22.016 8.844 1 96.5 137 GLN A O 1
ATOM 1061 N N . TRP A 1 138 ? -0.993 24.047 9.766 1 96.5 138 TRP A N 1
ATOM 1062 C CA . TRP A 1 138 ? -1.124 24.781 8.5 1 96.5 138 TRP A CA 1
ATOM 1063 C C . TRP A 1 138 ? 0.217 24.859 7.781 1 96.5 138 TRP A C 1
ATOM 1065 O O . TRP A 1 138 ? 1.236 25.188 8.398 1 96.5 138 TRP A O 1
ATOM 1075 N N . LEU A 1 139 ? 0.229 24.5 6.594 1 97.75 139 LEU A N 1
ATOM 1076 C CA . LEU A 1 139 ? 1.35 24.828 5.715 1 97.75 139 LEU A CA 1
ATOM 1077 C C . LEU A 1 139 ? 1.037 26.047 4.852 1 97.75 139 LEU A C 1
ATOM 1079 O O . LEU A 1 139 ? 0.356 25.922 3.83 1 97.75 139 LEU A O 1
ATOM 1083 N N . VAL A 1 140 ? 1.509 27.094 5.305 1 94.94 140 VAL A N 1
ATOM 1084 C CA . VAL A 1 140 ? 1.154 28.391 4.723 1 94.94 140 VAL A CA 1
ATOM 1085 C C . VAL A 1 140 ? 2.287 29.391 4.949 1 94.94 140 VAL A C 1
ATOM 1087 O O . VAL A 1 140 ? 3.027 29.281 5.93 1 94.94 140 VAL A O 1
ATOM 1090 N N . SER A 1 141 ? 2.305 30.297 4.012 1 92.31 141 SER A N 1
ATOM 1091 C CA . SER A 1 141 ? 3.383 31.281 4.113 1 92.31 141 SER A CA 1
ATOM 1092 C C . SER A 1 141 ? 2.877 32.594 4.672 1 92.31 141 SER A C 1
ATOM 1094 O O . SER A 1 141 ? 3.67 33.438 5.082 1 92.31 141 SER A O 1
ATOM 1096 N N . ASN A 1 142 ? 1.647 32.812 4.816 1 90 142 ASN A N 1
ATOM 1097 C CA . ASN A 1 142 ? 1.123 34.125 5.105 1 90 142 ASN A CA 1
ATOM 1098 C C . ASN A 1 142 ? 0.378 34.188 6.434 1 90 142 ASN A C 1
ATOM 1100 O O . ASN A 1 142 ? -0.279 35.156 6.758 1 90 142 ASN A O 1
ATOM 1104 N N . ALA A 1 143 ? 0.337 33.094 7.188 1 87.81 143 ALA A N 1
ATOM 1105 C CA . ALA A 1 143 ? -0.233 32.969 8.523 1 87.81 143 ALA A CA 1
ATOM 1106 C C . ALA A 1 143 ? 0.613 32.062 9.406 1 87.81 143 ALA A C 1
ATOM 1108 O O . ALA A 1 143 ? 1.43 31.297 8.906 1 87.81 143 ALA A O 1
ATOM 1109 N N . PRO A 1 144 ? 0.437 32.344 10.758 1 90.19 144 PRO A N 1
ATOM 1110 C CA . PRO A 1 144 ? 1.185 31.406 11.586 1 90.19 144 PRO A CA 1
ATOM 1111 C C . PRO A 1 144 ? 0.883 29.953 11.242 1 90.19 144 PRO A C 1
ATOM 1113 O O . PRO A 1 144 ? -0.265 29.609 10.945 1 90.19 144 PRO A O 1
ATOM 1116 N N . PRO A 1 145 ? 1.905 29.047 11.234 1 93.94 145 PRO A N 1
ATOM 1117 C CA . PRO A 1 145 ? 3.287 29.234 11.688 1 93.94 145 PRO A CA 1
ATOM 1118 C C . PRO A 1 145 ? 4.203 29.75 10.578 1 93.94 145 PRO A C 1
ATOM 1120 O O . PRO A 1 145 ? 5.426 29.75 10.742 1 93.94 145 PRO A O 1
ATOM 1123 N N . TYR A 1 146 ? 3.766 30.156 9.469 1 93.62 146 TYR A N 1
ATOM 1124 C CA . TYR A 1 146 ? 4.504 30.719 8.344 1 93.62 146 TYR A CA 1
ATOM 1125 C C . TYR A 1 146 ? 5.504 29.719 7.789 1 93.62 146 TYR A C 1
ATOM 1127 O O . TYR A 1 146 ? 6.66 30.062 7.523 1 93.62 146 TYR A O 1
ATOM 1135 N N . GLU A 1 147 ? 5.105 28.453 7.789 1 96.12 147 GLU A N 1
ATOM 1136 C CA . GLU A 1 147 ? 5.941 27.359 7.312 1 96.12 147 GLU A CA 1
ATOM 1137 C C . GLU A 1 147 ? 5.254 26.578 6.191 1 96.12 147 GLU A C 1
ATOM 1139 O O . GLU A 1 147 ? 4.082 26.219 6.312 1 96.12 147 GLU A O 1
ATOM 1144 N N . MET A 1 148 ? 6.023 26.375 5.16 1 97.44 148 MET A N 1
ATOM 1145 C CA . MET A 1 148 ? 5.516 25.594 4.043 1 97.44 148 MET A CA 1
ATOM 1146 C C . MET A 1 148 ? 5.887 24.125 4.207 1 97.44 148 MET A C 1
ATOM 1148 O O . MET A 1 148 ? 5.516 23.281 3.377 1 97.44 148 MET A O 1
ATOM 1152 N N . THR A 1 149 ? 6.645 23.844 5.242 1 98 149 THR A N 1
ATOM 1153 C CA . THR A 1 149 ? 7.094 22.484 5.535 1 98 149 THR A CA 1
ATOM 1154 C C . THR A 1 149 ? 6.762 22.109 6.977 1 98 149 THR A C 1
ATOM 1156 O O . THR A 1 149 ? 6.934 22.906 7.891 1 98 149 THR A O 1
ATOM 1159 N N . ALA A 1 150 ? 6.184 20.938 7.16 1 98 150 ALA A N 1
ATOM 1160 C CA . ALA A 1 150 ? 6.027 20.328 8.477 1 98 150 ALA A CA 1
ATOM 1161 C C . ALA A 1 150 ? 7.039 19.203 8.68 1 98 150 ALA A C 1
ATOM 1163 O O . ALA A 1 150 ? 7.164 18.312 7.836 1 98 150 ALA A O 1
ATOM 1164 N N . VAL A 1 151 ? 7.758 19.234 9.797 1 97.25 151 VAL A N 1
ATOM 1165 C CA . VAL A 1 151 ? 8.711 18.203 10.148 1 97.25 151 VAL A CA 1
ATOM 1166 C C . VAL A 1 151 ? 8.273 17.516 11.445 1 97.25 151 VAL A C 1
ATOM 1168 O O . VAL A 1 151 ? 8.156 18.156 12.484 1 97.25 151 VAL A O 1
ATOM 1171 N N . ILE A 1 152 ? 7.977 16.297 11.367 1 96.56 152 ILE A N 1
ATOM 1172 C CA . ILE A 1 152 ? 7.641 15.469 12.523 1 96.56 152 ILE A CA 1
ATOM 1173 C C . ILE A 1 152 ? 8.719 14.406 12.719 1 96.56 152 ILE A C 1
ATOM 1175 O O . ILE A 1 152 ? 8.844 13.484 11.914 1 96.56 152 ILE A O 1
ATOM 1179 N N . ASP A 1 153 ? 9.477 14.477 13.852 1 94.38 153 ASP A N 1
ATOM 1180 C CA . ASP A 1 153 ? 10.617 13.594 14.07 1 94.38 153 ASP A CA 1
ATOM 1181 C C . ASP A 1 153 ? 10.516 12.883 15.414 1 94.38 153 ASP A C 1
ATOM 1183 O O . ASP A 1 153 ? 10.664 13.516 16.469 1 94.38 153 ASP A O 1
ATOM 1187 N N . GLY A 1 154 ? 10.289 11.648 15.344 1 92.75 154 GLY A N 1
ATOM 1188 C CA . GLY A 1 154 ? 10.211 10.828 16.547 1 92.75 154 GLY A CA 1
ATOM 1189 C C . GLY A 1 154 ? 11.352 9.836 16.656 1 92.75 154 GLY A C 1
ATOM 1190 O O . GLY A 1 154 ? 11.258 8.859 17.406 1 92.75 154 GLY A O 1
ATOM 1191 N N . CYS A 1 155 ? 12.484 10.016 15.945 1 90.31 155 CYS A N 1
ATOM 1192 C CA . CYS A 1 155 ? 13.562 9.031 15.898 1 90.31 155 CYS A CA 1
ATOM 1193 C C . CYS A 1 155 ? 14.359 9.047 17.203 1 90.31 155 CYS A C 1
ATOM 1195 O O . CYS A 1 155 ? 14.945 8.031 17.578 1 90.31 155 CYS A O 1
ATOM 1197 N N . LYS A 1 156 ? 14.898 10.203 17.906 1 76.25 156 LYS A N 1
ATOM 1198 C CA . LYS A 1 156 ? 15.773 10.273 19.062 1 76.25 156 LYS A CA 1
ATOM 1199 C C . LYS A 1 156 ? 15 10 20.344 1 76.25 156 LYS A C 1
ATOM 1201 O O . LYS A 1 156 ? 15.594 9.773 21.406 1 76.25 156 LYS A O 1
ATOM 1206 N N . GLY A 1 157 ? 13.75 10.469 20.625 1 57.72 157 GLY A N 1
ATOM 1207 C CA . GLY A 1 157 ? 13.125 10.68 21.922 1 57.72 157 GLY A CA 1
ATOM 1208 C C . GLY A 1 157 ? 13.148 9.445 22.797 1 57.72 157 GLY A C 1
ATOM 1209 O O . GLY A 1 157 ? 13.141 8.32 22.297 1 57.72 157 GLY A O 1
ATOM 1210 N N . LYS A 1 158 ? 13.938 9.398 24.047 1 47.53 158 LYS A N 1
ATOM 1211 C CA . LYS A 1 158 ? 13.805 8.555 25.234 1 47.53 158 LYS A CA 1
ATOM 1212 C C . LYS A 1 158 ? 12.414 7.945 25.312 1 47.53 158 LYS A C 1
ATOM 1214 O O . LYS A 1 158 ? 12.18 7.012 26.094 1 47.53 158 LYS A O 1
ATOM 1219 N N . GLY A 1 159 ? 11.281 8.766 25.328 1 43.19 159 GLY A N 1
ATOM 1220 C CA . GLY A 1 159 ? 9.922 8.234 25.281 1 43.19 159 GLY A CA 1
ATOM 1221 C C . GLY A 1 159 ? 9.633 7.449 24.016 1 43.19 159 GLY A C 1
ATOM 1222 O O . GLY A 1 159 ? 9.602 8.008 22.922 1 43.19 159 GLY A O 1
ATOM 1223 N N . GLY A 1 160 ? 10.148 6.324 23.828 1 43.22 160 GLY A N 1
ATOM 1224 C CA . GLY A 1 160 ? 9.977 5.285 22.828 1 43.22 160 GLY A CA 1
ATOM 1225 C C . GLY A 1 160 ? 8.711 5.453 22.016 1 43.22 160 GLY A C 1
ATOM 1226 O O . GLY A 1 160 ? 7.848 6.273 22.344 1 43.22 160 GLY A O 1
ATOM 1227 N N . PRO A 1 161 ? 8.711 5.109 20.672 1 46.12 161 PRO A N 1
ATOM 1228 C CA . PRO A 1 161 ? 7.43 4.992 19.969 1 46.12 161 PRO A CA 1
ATOM 1229 C C . PRO A 1 161 ? 6.266 4.703 20.906 1 46.12 161 PRO A C 1
ATOM 1231 O O . PRO A 1 161 ? 6.363 3.83 21.781 1 46.12 161 PRO A O 1
ATOM 1234 N N . LEU A 1 162 ? 5.734 5.773 21.547 1 47.66 162 LEU A N 1
ATOM 1235 C CA . LEU A 1 162 ? 4.535 5.324 22.25 1 47.66 162 LEU A CA 1
ATOM 1236 C C . LEU A 1 162 ? 3.803 4.258 21.453 1 47.66 162 LEU A C 1
ATOM 1238 O O . LEU A 1 162 ? 3.287 4.535 20.359 1 47.66 162 LEU A O 1
ATOM 1242 N N . ARG A 1 163 ? 4.523 3.164 21.188 1 47.97 163 ARG A N 1
ATOM 1243 C CA . ARG A 1 163 ? 3.678 2.08 20.688 1 47.97 163 ARG A CA 1
ATOM 1244 C C . ARG A 1 163 ? 2.396 1.97 21.516 1 47.97 163 ARG A C 1
ATOM 1246 O O . ARG A 1 163 ? 2.445 1.848 22.734 1 47.97 163 ARG A O 1
ATOM 1253 N N . HIS A 1 164 ? 1.519 2.752 20.969 1 43 164 HIS A N 1
ATOM 1254 C CA . HIS A 1 164 ? 0.293 2.324 21.641 1 43 164 HIS A CA 1
ATOM 1255 C C . HIS A 1 164 ? 0.18 0.805 21.656 1 43 164 HIS A C 1
ATOM 1257 O O . HIS A 1 164 ? -0.043 0.179 20.625 1 43 164 HIS A O 1
ATOM 1263 N N . GLY A 1 165 ? 0.632 0.185 22.734 1 42.16 165 GLY A N 1
ATOM 1264 C CA . GLY A 1 165 ? 0.585 -1.226 23.078 1 42.16 165 GLY A CA 1
ATOM 1265 C C . GLY A 1 165 ? 1.506 -2.082 22.234 1 42.16 165 GLY A C 1
ATOM 1266 O O . GLY A 1 165 ? 2.209 -1.57 21.359 1 42.16 165 GLY A O 1
ATOM 1267 N N . ASN A 1 166 ? 1.886 -3.354 22.672 1 46.72 166 ASN A N 1
ATOM 1268 C CA . ASN A 1 166 ? 2.775 -4.352 22.094 1 46.72 166 ASN A CA 1
ATOM 1269 C C . ASN A 1 166 ? 2.484 -4.574 20.609 1 46.72 166 ASN A C 1
ATOM 1271 O O . ASN A 1 166 ? 3.234 -5.27 19.922 1 46.72 166 ASN A O 1
ATOM 1275 N N . THR A 1 167 ? 1.23 -4.062 20.234 1 57.03 167 THR A N 1
ATOM 1276 C CA . THR A 1 167 ? 0.682 -4.352 18.922 1 57.03 167 THR A CA 1
ATOM 1277 C C . THR A 1 167 ? 0.065 -3.098 18.297 1 57.03 167 THR A C 1
ATOM 1279 O O . THR A 1 167 ? -0.397 -2.209 19.016 1 57.03 167 THR A O 1
ATOM 1282 N N . GLY A 1 168 ? 0.776 -2.326 17.547 1 67 168 GLY A N 1
ATOM 1283 C CA . GLY A 1 168 ? 0.16 -1.177 16.906 1 67 168 GLY A CA 1
ATOM 1284 C C . GLY A 1 168 ? 1.162 -0.278 16.203 1 67 168 GLY A C 1
ATOM 1285 O O . GLY A 1 168 ? 2.361 -0.561 16.203 1 67 168 GLY A O 1
ATOM 1286 N N . PRO A 1 169 ? 0.542 0.801 15.688 1 76.81 169 PRO A N 1
ATOM 1287 C CA . PRO A 1 169 ? 1.431 1.713 14.961 1 76.81 169 PRO A CA 1
ATOM 1288 C C . PRO A 1 169 ? 2.279 2.574 15.891 1 76.81 169 PRO A C 1
ATOM 1290 O O . PRO A 1 169 ? 1.847 2.902 17 1 76.81 169 PRO A O 1
ATOM 1293 N N . LEU A 1 170 ? 3.418 2.834 15.523 1 82.12 170 LEU A N 1
ATOM 1294 C CA . LEU A 1 170 ? 4.191 3.91 16.141 1 82.12 170 LEU A CA 1
ATOM 1295 C C . LEU A 1 170 ? 3.488 5.254 15.953 1 82.12 170 LEU A C 1
ATOM 1297 O O . LEU A 1 170 ? 3.012 5.566 14.859 1 82.12 170 LEU A O 1
ATOM 1301 N N . VAL A 1 171 ? 3.264 5.934 17.078 1 86.5 171 VAL A N 1
ATOM 1302 C CA . VAL A 1 171 ? 2.635 7.246 17.016 1 86.5 171 VAL A CA 1
ATOM 1303 C C . VAL A 1 171 ? 3.678 8.336 17.266 1 86.5 171 VAL A C 1
ATOM 1305 O O . VAL A 1 171 ? 4.43 8.273 18.234 1 86.5 171 VAL A O 1
ATOM 1308 N N . VAL A 1 172 ? 3.738 9.234 16.297 1 87.19 172 VAL A N 1
ATOM 1309 C CA . VAL A 1 172 ? 4.699 10.328 16.391 1 87.19 172 VAL A CA 1
ATOM 1310 C C . VAL A 1 172 ? 3.963 11.664 16.359 1 87.19 172 VAL A C 1
ATOM 1312 O O . VAL A 1 172 ? 3.172 11.922 15.445 1 87.19 172 VAL A O 1
ATOM 1315 N N . GLY A 1 173 ? 4.277 12.43 17.297 1 79 173 GLY A N 1
ATOM 1316 C CA . GLY A 1 173 ? 3.625 13.727 17.422 1 79 173 GLY A CA 1
ATOM 1317 C C . GLY A 1 173 ? 2.443 13.703 18.375 1 79 173 GLY A C 1
ATOM 1318 O O . GLY A 1 173 ? 2.068 12.648 18.891 1 79 173 GLY A O 1
ATOM 1319 N N . LYS A 1 174 ? 2.018 14.812 19 1 66.44 174 LYS A N 1
ATOM 1320 C CA . LYS A 1 174 ? 0.948 14.914 20 1 66.44 174 LYS A CA 1
ATOM 1321 C C . LYS A 1 174 ? -0.385 15.242 19.328 1 66.44 174 LYS A C 1
ATOM 1323 O O . LYS A 1 174 ? -0.462 16.156 18.5 1 66.44 174 LYS A O 1
ATOM 1328 N N . PRO A 1 175 ? -1.364 14.289 19.625 1 56.78 175 PRO A N 1
ATOM 1329 C CA . PRO A 1 175 ? -2.664 14.75 19.141 1 56.78 175 PRO A CA 1
ATOM 1330 C C . PRO A 1 175 ? -3.076 16.094 19.734 1 56.78 175 PRO A C 1
ATOM 1332 O O . PRO A 1 175 ? -2.701 16.422 20.859 1 56.78 175 PRO A O 1
ATOM 1335 N N . ILE A 1 176 ? -3.418 17.172 19.156 1 49.69 176 ILE A N 1
ATOM 1336 C CA . ILE A 1 176 ? -3.791 18.5 19.656 1 49.69 176 ILE A CA 1
ATOM 1337 C C . ILE A 1 176 ? -4.582 18.344 20.953 1 49.69 176 ILE A C 1
ATOM 1339 O O . ILE A 1 176 ? -4.402 19.141 21.875 1 49.69 176 ILE A O 1
ATOM 1343 N N . GLY A 1 177 ? -5.379 17.312 21.281 1 44.31 177 GLY A N 1
ATOM 1344 C CA . GLY A 1 177 ? -6.117 17.203 22.531 1 44.31 177 GLY A CA 1
ATOM 1345 C C . GLY A 1 177 ? -5.297 16.609 23.656 1 44.31 177 GLY A C 1
ATOM 1346 O O . GLY A 1 177 ? -5.816 16.344 24.734 1 44.31 177 GLY A O 1
ATOM 1347 N N . SER A 1 178 ? -4.172 16.141 23.469 1 41.09 178 SER A N 1
ATOM 1348 C CA . SER A 1 178 ? -3.41 15.656 24.609 1 41.09 178 SER A CA 1
ATOM 1349 C C . SER A 1 178 ? -2.801 16.812 25.406 1 41.09 178 SER A C 1
ATOM 1351 O O . SER A 1 178 ? -1.851 17.453 24.938 1 41.09 178 SER A O 1
ATOM 1353 N N . ALA A 1 179 ? -3.641 17.688 26.094 1 35.16 179 ALA A N 1
ATOM 1354 C CA . ALA A 1 179 ? -3.178 18.688 27.047 1 35.16 179 ALA A CA 1
ATOM 1355 C C . ALA A 1 179 ? -2.113 18.094 27.984 1 35.16 179 ALA A C 1
ATOM 1357 O O . ALA A 1 179 ? -2.248 16.969 28.453 1 35.16 179 ALA A O 1
ATOM 1358 N N . SER A 1 180 ? -0.892 18.516 27.984 1 34.44 180 SER A N 1
ATOM 1359 C CA . SER A 1 180 ? 0.003 18.312 29.109 1 34.44 180 SER A CA 1
ATOM 1360 C C . SER A 1 180 ? -0.734 18.469 30.438 1 34.44 180 SER A C 1
ATOM 1362 O O . SER A 1 180 ? -1.234 19.547 30.75 1 34.44 180 SER A O 1
ATOM 1364 N N . GLU A 1 181 ? -1.59 17.531 30.922 1 26.86 181 GLU A N 1
ATOM 1365 C CA . GLU A 1 181 ? -1.727 17.734 32.344 1 26.86 181 GLU A CA 1
ATOM 1366 C C . GLU A 1 181 ? -0.389 17.547 33.062 1 26.86 181 GLU A C 1
ATOM 1368 O O . GLU A 1 181 ? 0.419 16.703 32.688 1 26.86 181 GLU A O 1
ATOM 1373 N N . MET B 1 1 ? -56.469 24.531 42.062 1 36.03 1 MET B N 1
ATOM 1374 C CA . MET B 1 1 ? -56.156 24.453 40.656 1 36.03 1 MET B CA 1
ATOM 1375 C C . MET B 1 1 ? -54.719 24.078 40.406 1 36.03 1 MET B C 1
ATOM 1377 O O . MET B 1 1 ? -53.812 24.859 40.688 1 36.03 1 MET B O 1
ATOM 1381 N N . LEU B 1 2 ? -54.406 22.766 40.594 1 48.53 2 LEU B N 1
ATOM 1382 C CA . LEU B 1 2 ? -53.125 22.109 40.5 1 48.53 2 LEU B CA 1
ATOM 1383 C C . LEU B 1 2 ? -52.5 22.281 39.094 1 48.53 2 LEU B C 1
ATOM 1385 O O . LEU B 1 2 ? -53.156 21.969 38.094 1 48.53 2 LEU B O 1
ATOM 1389 N N . SER B 1 3 ? -51.656 23.281 38.938 1 52.38 3 SER B N 1
ATOM 1390 C CA . SER B 1 3 ? -50.938 23.531 37.688 1 52.38 3 SER B CA 1
ATOM 1391 C C . SER B 1 3 ? -50.219 22.281 37.188 1 52.38 3 SER B C 1
ATOM 1393 O O . SER B 1 3 ? -49.594 21.562 37.969 1 52.38 3 SER B O 1
ATOM 1395 N N . PRO B 1 4 ? -50.625 21.688 36.031 1 57.47 4 PRO B N 1
ATOM 1396 C CA . PRO B 1 4 ? -49.906 20.547 35.438 1 57.47 4 PRO B CA 1
ATOM 1397 C C . PRO B 1 4 ? -48.438 20.844 35.125 1 57.47 4 PRO B C 1
ATOM 1399 O O . PRO B 1 4 ? -48.125 21.906 34.594 1 57.47 4 PRO B O 1
ATOM 1402 N N . ARG B 1 5 ? -47.531 20.438 36 1 56.44 5 ARG B N 1
ATOM 1403 C CA . ARG B 1 5 ? -46.125 20.484 35.656 1 56.44 5 ARG B CA 1
ATOM 1404 C C . ARG B 1 5 ? -45.844 19.766 34.312 1 56.44 5 ARG B C 1
ATOM 1406 O O . ARG B 1 5 ? -46.219 18.594 34.156 1 56.44 5 ARG B O 1
ATOM 1413 N N . LEU B 1 6 ? -45.75 20.531 33.312 1 55.69 6 LEU B N 1
ATOM 1414 C CA . LEU B 1 6 ? -45.312 20 32 1 55.69 6 LEU B CA 1
ATOM 1415 C C . LEU B 1 6 ? -43.938 19.359 32.125 1 55.69 6 LEU B C 1
ATOM 1417 O O . LEU B 1 6 ? -42.969 20 32.531 1 55.69 6 LEU B O 1
ATOM 1421 N N . PHE B 1 7 ? -43.875 18.016 32.281 1 57.12 7 PHE B N 1
ATOM 1422 C CA . PHE B 1 7 ? -42.625 17.25 32.125 1 57.12 7 PHE B CA 1
ATOM 1423 C C . PHE B 1 7 ? -42.062 17.391 30.719 1 57.12 7 PHE B C 1
ATOM 1425 O O . PHE B 1 7 ? -42.719 17.031 29.75 1 57.12 7 PHE B O 1
ATOM 1432 N N . SER B 1 8 ? -41.125 18.266 30.625 1 55.66 8 SER B N 1
ATOM 1433 C CA . SER B 1 8 ? -40.406 18.344 29.344 1 55.66 8 SER B CA 1
ATOM 1434 C C . SER B 1 8 ? -39.594 17.062 29.094 1 55.66 8 SER B C 1
ATOM 1436 O O . SER B 1 8 ? -38.719 16.719 29.859 1 55.66 8 SER B O 1
ATOM 1438 N N . VAL B 1 9 ? -40.125 16.109 28.391 1 54.84 9 VAL B N 1
ATOM 1439 C CA . VAL B 1 9 ? -39.375 14.961 27.906 1 54.84 9 VAL B CA 1
ATOM 1440 C C . VAL B 1 9 ? -38.219 15.422 27.031 1 54.84 9 VAL B C 1
ATOM 1442 O O . VAL B 1 9 ? -38.438 16.062 26 1 54.84 9 VAL B O 1
ATOM 1445 N N . ILE B 1 10 ? -37.031 15.547 27.594 1 55.41 10 ILE B N 1
ATOM 1446 C CA . ILE B 1 10 ? -35.812 15.742 26.828 1 55.41 10 ILE B CA 1
ATOM 1447 C C . ILE B 1 10 ? -35.594 14.562 25.891 1 55.41 10 ILE B C 1
ATOM 1449 O O . ILE B 1 10 ? -35.406 13.43 26.344 1 55.41 10 ILE B O 1
ATOM 1453 N N . ALA B 1 11 ? -36.062 14.617 24.641 1 51.88 11 ALA B N 1
ATOM 1454 C CA . ALA B 1 11 ? -35.719 13.641 23.609 1 51.88 11 ALA B CA 1
ATOM 1455 C C . ALA B 1 11 ? -34.219 13.625 23.344 1 51.88 11 ALA B C 1
ATOM 1457 O O . ALA B 1 11 ? -33.656 14.617 22.891 1 51.88 11 ALA B O 1
ATOM 1458 N N . ILE B 1 12 ? -33.5 12.797 24.062 1 51.47 12 ILE B N 1
ATOM 1459 C CA . ILE B 1 12 ? -32.094 12.555 23.75 1 51.47 12 ILE B CA 1
ATOM 1460 C C . ILE B 1 12 ? -31.969 12.008 22.328 1 51.47 12 ILE B C 1
ATOM 1462 O O . ILE B 1 12 ? -32.469 10.922 22.031 1 51.47 12 ILE B O 1
ATOM 1466 N N . ALA B 1 13 ? -31.781 12.891 21.328 1 47.47 13 ALA B N 1
ATOM 1467 C CA . ALA B 1 13 ? -31.453 12.438 19.969 1 47.47 13 ALA B CA 1
ATOM 1468 C C . ALA B 1 13 ? -30.203 11.555 19.984 1 47.47 13 ALA B C 1
ATOM 1470 O O . ALA B 1 13 ? -29.094 12.039 20.219 1 47.47 13 ALA B O 1
ATOM 1471 N N . VAL B 1 14 ? -30.391 10.273 20.266 1 46.38 14 VAL B N 1
ATOM 1472 C CA . VAL B 1 14 ? -29.312 9.312 20.047 1 46.38 14 VAL B CA 1
ATOM 1473 C C . VAL B 1 14 ? -28.859 9.391 18.594 1 46.38 14 VAL B C 1
ATOM 1475 O O . VAL B 1 14 ? -29.609 9.094 17.672 1 46.38 14 VAL B O 1
ATOM 1478 N N . PHE B 1 15 ? -27.891 10.336 18.297 1 42.22 15 PHE B N 1
ATOM 1479 C CA . PHE B 1 15 ? -27.234 10.234 17 1 42.22 15 PHE B CA 1
ATOM 1480 C C . PHE B 1 15 ? -26.719 8.82 16.766 1 42.22 15 PHE B C 1
ATOM 1482 O O . PHE B 1 15 ? -25.734 8.406 17.375 1 42.22 15 PHE B O 1
ATOM 1489 N N . LEU B 1 16 ? -27.609 7.953 16.422 1 40.91 16 LEU B N 1
ATOM 1490 C CA . LEU B 1 16 ? -27.141 6.668 15.922 1 40.91 16 LEU B CA 1
ATOM 1491 C C . LEU B 1 16 ? -26.094 6.867 14.82 1 40.91 16 LEU B C 1
ATOM 1493 O O . LEU B 1 16 ? -26.422 7.324 13.727 1 40.91 16 LEU B O 1
ATOM 1497 N N . THR B 1 17 ? -24.859 7.148 15.18 1 39.09 17 THR B N 1
ATOM 1498 C CA . THR B 1 17 ? -23.844 6.93 14.156 1 39.09 17 THR B CA 1
ATOM 1499 C C . THR B 1 17 ? -23.984 5.539 13.539 1 39.09 17 THR B C 1
ATOM 1501 O O . THR B 1 17 ? -23.844 4.531 14.234 1 39.09 17 THR B O 1
ATOM 1504 N N . THR B 1 18 ? -24.969 5.355 12.758 1 38.09 18 THR B N 1
ATOM 1505 C CA . THR B 1 18 ? -24.844 4.129 11.977 1 38.09 18 THR B CA 1
ATOM 1506 C C . THR B 1 18 ? -23.406 3.938 11.5 1 38.09 18 THR B C 1
ATOM 1508 O O . THR B 1 18 ? -22.781 4.883 11.023 1 38.09 18 THR B O 1
ATOM 1511 N N . ALA B 1 19 ? -22.656 3.084 12.203 1 38.91 19 ALA B N 1
ATOM 1512 C CA . ALA B 1 19 ? -21.5 2.527 11.516 1 38.91 19 ALA B CA 1
ATOM 1513 C C . ALA B 1 19 ? -21.844 2.111 10.086 1 38.91 19 ALA B C 1
ATOM 1515 O O . ALA B 1 19 ? -22.516 1.094 9.875 1 38.91 19 ALA B O 1
ATOM 1516 N N . THR B 1 20 ? -22.391 2.947 9.297 1 39.44 20 THR B N 1
ATOM 1517 C CA . THR B 1 20 ? -22.469 2.445 7.926 1 39.44 20 THR B CA 1
ATOM 1518 C C . THR B 1 20 ? -21.266 1.556 7.609 1 39.44 20 THR B C 1
ATOM 1520 O O . THR B 1 20 ? -20.156 1.813 8.078 1 39.44 20 THR B O 1
ATOM 1523 N N . GLY B 1 21 ? -21.391 0.28 7.715 1 42.16 21 GLY B N 1
ATOM 1524 C CA . GLY B 1 21 ? -20.359 -0.518 7.07 1 42.16 21 GLY B CA 1
ATOM 1525 C C . GLY B 1 21 ? -19.578 0.253 6.031 1 42.16 21 GLY B C 1
ATOM 1526 O O . GLY B 1 21 ? -20.141 0.779 5.074 1 42.16 21 GLY B O 1
ATOM 1527 N N . ASP B 1 22 ? -18.734 1.182 6.426 1 47.72 22 ASP B N 1
ATOM 1528 C CA . ASP B 1 22 ? -17.984 2.127 5.613 1 47.72 22 ASP B CA 1
ATOM 1529 C C . ASP B 1 22 ? -17.578 1.509 4.273 1 47.72 22 ASP B C 1
ATOM 1531 O O . ASP B 1 22 ? -16.734 0.608 4.227 1 47.72 22 ASP B O 1
ATOM 1535 N N . SER B 1 23 ? -18.594 1.165 3.357 1 57.03 23 SER B N 1
ATOM 1536 C CA . SER B 1 23 ? -18.547 0.83 1.938 1 57.03 23 SER B CA 1
ATOM 1537 C C . SER B 1 23 ? -17.422 1.562 1.227 1 57.03 23 SER B C 1
ATOM 1539 O O . SER B 1 23 ? -17.203 1.364 0.029 1 57.03 23 SER B O 1
ATOM 1541 N N . SER B 1 24 ? -16.688 2.418 1.895 1 81.06 24 SER B N 1
ATOM 1542 C CA . SER B 1 24 ? -15.672 3.186 1.181 1 81.06 24 SER B CA 1
ATOM 1543 C C . SER B 1 24 ? -14.422 2.352 0.929 1 81.06 24 SER B C 1
ATOM 1545 O O . SER B 1 24 ? -14.102 1.453 1.71 1 81.06 24 SER B O 1
ATOM 1547 N N . ASN B 1 25 ? -14.016 2.27 -0.283 1 94.38 25 ASN B N 1
ATOM 1548 C CA . ASN B 1 25 ? -12.781 1.613 -0.697 1 94.38 25 ASN B CA 1
ATOM 1549 C C . ASN B 1 25 ? -11.555 2.336 -0.152 1 94.38 25 ASN B C 1
ATOM 1551 O O . ASN B 1 25 ? -10.719 2.82 -0.921 1 94.38 25 ASN B O 1
ATOM 1555 N N . ASP B 1 26 ? -11.539 2.318 1.304 1 96.44 26 ASP B N 1
ATOM 1556 C CA . ASP B 1 26 ? -10.484 3.105 1.929 1 96.44 26 ASP B CA 1
ATOM 1557 C C . ASP B 1 26 ? -9.281 2.23 2.287 1 96.44 26 ASP B C 1
ATOM 1559 O O . ASP B 1 26 ? -8.234 2.738 2.693 1 96.44 26 ASP B O 1
ATOM 1563 N N . CYS B 1 27 ? -9.445 0.955 2.135 1 97.81 27 CYS B N 1
ATOM 1564 C CA . CYS B 1 27 ? -8.312 0.099 2.457 1 97.81 27 CYS B CA 1
ATOM 1565 C C . CYS B 1 27 ? -7.473 -0.185 1.217 1 97.81 27 CYS B C 1
ATOM 1567 O O . CYS B 1 27 ? -7.977 -0.125 0.094 1 97.81 27 CYS B O 1
ATOM 1569 N N . VAL B 1 28 ? -6.18 -0.374 1.483 1 98.44 28 VAL B N 1
ATOM 1570 C CA . VAL B 1 28 ? -5.238 -0.651 0.404 1 98.44 28 VAL B CA 1
ATOM 1571 C C . VAL B 1 28 ? -4.695 -2.072 0.544 1 98.44 28 VAL B C 1
ATOM 1573 O O . VAL B 1 28 ? -4.371 -2.512 1.649 1 98.44 28 VAL B O 1
ATOM 1576 N N . TYR B 1 29 ? -4.633 -2.748 -0.491 1 98.56 29 TYR B N 1
ATOM 1577 C CA . TYR B 1 29 ? -4.051 -4.082 -0.606 1 98.56 29 TYR B CA 1
ATOM 1578 C C . TYR B 1 29 ? -2.818 -4.062 -1.507 1 98.56 29 TYR B C 1
ATOM 1580 O O . TYR B 1 29 ? -2.92 -3.762 -2.699 1 98.56 29 TYR B O 1
ATOM 1588 N N . THR B 1 30 ? -1.689 -4.32 -0.909 1 98.69 30 THR B N 1
ATOM 1589 C CA . THR B 1 30 ? -0.434 -4.43 -1.646 1 98.69 30 THR B CA 1
ATOM 1590 C C . THR B 1 30 ? -0.09 -5.891 -1.918 1 98.69 30 THR B C 1
ATOM 1592 O O . THR B 1 30 ? -0.122 -6.723 -1.008 1 98.69 30 THR B O 1
ATOM 1595 N N . LEU B 1 31 ? 0.209 -6.18 -3.174 1 98.88 31 LEU B N 1
ATOM 1596 C CA . LEU B 1 31 ? 0.55 -7.547 -3.553 1 98.88 31 LEU B CA 1
ATOM 1597 C C . LEU B 1 31 ? 1.98 -7.625 -4.078 1 98.88 31 LEU B C 1
ATOM 1599 O O . LEU B 1 31 ? 2.385 -6.812 -4.914 1 98.88 31 LEU B O 1
ATOM 1603 N N . TYR B 1 32 ? 2.744 -8.539 -3.553 1 98.75 32 TYR B N 1
ATOM 1604 C CA . TYR B 1 32 ? 3.979 -9.039 -4.152 1 98.75 32 TYR B CA 1
ATOM 1605 C C . TYR B 1 32 ? 3.754 -10.391 -4.824 1 98.75 32 TYR B C 1
ATOM 1607 O O . TYR B 1 32 ? 3.354 -11.352 -4.168 1 98.75 32 TYR B O 1
ATOM 1615 N N . ILE B 1 33 ? 4.004 -10.398 -6.125 1 98.88 33 ILE B N 1
ATOM 1616 C CA . ILE B 1 33 ? 3.797 -11.641 -6.859 1 98.88 33 ILE B CA 1
ATOM 1617 C C . ILE B 1 33 ? 5.117 -12.109 -7.465 1 98.88 33 ILE B C 1
ATOM 1619 O O . ILE B 1 33 ? 5.73 -11.391 -8.258 1 98.88 33 ILE B O 1
ATOM 1623 N N . GLN B 1 34 ? 5.445 -13.32 -7.121 1 98.62 34 GLN B N 1
ATOM 1624 C CA . GLN B 1 34 ? 6.668 -13.922 -7.641 1 98.62 34 GLN B CA 1
ATOM 1625 C C . GLN B 1 34 ? 6.363 -14.922 -8.75 1 98.62 34 GLN B C 1
ATOM 1627 O O . GLN B 1 34 ? 5.746 -15.961 -8.5 1 98.62 34 GLN B O 1
ATOM 1632 N N . THR B 1 35 ? 6.852 -14.539 -9.93 1 98.5 35 THR B N 1
ATOM 1633 C CA . THR B 1 35 ? 6.793 -15.484 -11.039 1 98.5 35 THR B CA 1
ATOM 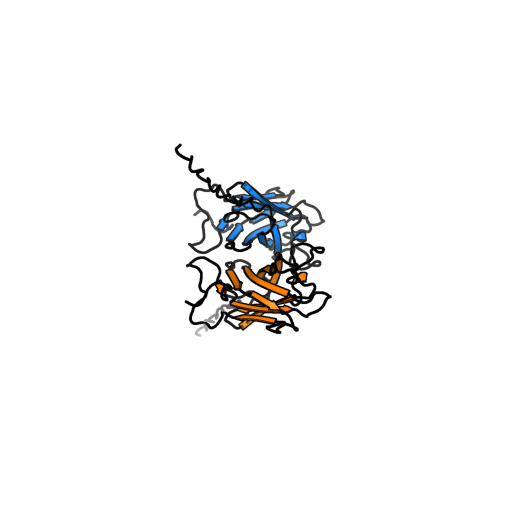1634 C C . THR B 1 35 ? 7.977 -16.453 -10.992 1 98.5 35 THR B C 1
ATOM 1636 O O . THR B 1 35 ? 9.086 -16.062 -10.633 1 98.5 35 THR B O 1
ATOM 1639 N N . GLY B 1 36 ? 7.785 -17.672 -11.352 1 97.75 36 GLY B N 1
ATOM 1640 C CA . GLY B 1 36 ? 8.805 -18.703 -11.289 1 97.75 36 GLY B CA 1
ATOM 1641 C C . GLY B 1 36 ? 9.984 -18.438 -12.211 1 97.75 36 GLY B C 1
ATOM 1642 O O . GLY B 1 36 ? 9.953 -17.5 -13 1 97.75 36 GLY B O 1
ATOM 1643 N N . TRP B 1 37 ? 10.977 -19.312 -12.148 1 95.88 37 TRP B N 1
ATOM 1644 C CA . TRP B 1 37 ? 12.258 -19.125 -12.82 1 95.88 37 TRP B CA 1
ATOM 1645 C C . TRP B 1 37 ? 12.312 -19.906 -14.117 1 95.88 37 TRP B C 1
ATOM 1647 O O . TRP B 1 37 ? 13.211 -19.703 -14.938 1 95.88 37 TRP B O 1
ATOM 1657 N N . GLY B 1 38 ? 11.438 -20.766 -14.289 1 94.5 38 GLY B N 1
ATOM 1658 C CA . GLY B 1 38 ? 11.469 -21.562 -15.508 1 94.5 38 GLY B CA 1
ATOM 1659 C C . GLY B 1 38 ? 11.414 -20.719 -16.766 1 94.5 38 GLY B C 1
ATOM 1660 O O . GLY B 1 38 ? 10.82 -19.641 -16.781 1 94.5 38 GLY B O 1
ATOM 1661 N N . ILE B 1 39 ? 11.898 -21.188 -17.891 1 92.69 39 ILE B N 1
ATOM 1662 C CA . ILE B 1 39 ? 12.039 -20.469 -19.156 1 92.69 39 ILE B CA 1
ATOM 1663 C C . ILE B 1 39 ? 10.672 -20.031 -19.656 1 92.69 39 ILE B C 1
ATOM 1665 O O . ILE B 1 39 ? 10.523 -18.938 -20.203 1 92.69 39 ILE B O 1
ATOM 1669 N N . THR B 1 40 ? 9.648 -20.797 -19.406 1 94.06 40 THR B N 1
ATOM 1670 C CA . THR B 1 40 ? 8.328 -20.469 -19.922 1 94.06 40 THR B CA 1
ATOM 1671 C C . THR B 1 40 ? 7.402 -20.016 -18.797 1 94.06 40 THR B C 1
ATOM 1673 O O . THR B 1 40 ? 6.18 -20.031 -18.938 1 94.06 40 THR B O 1
ATOM 1676 N N . ALA B 1 41 ? 8.039 -19.625 -17.719 1 96.69 41 ALA B N 1
ATOM 1677 C CA . ALA B 1 41 ? 7.234 -19.375 -16.531 1 96.69 41 ALA B CA 1
ATOM 1678 C C . ALA B 1 41 ? 6.527 -18.031 -16.625 1 96.69 41 ALA B C 1
ATOM 1680 O O . ALA B 1 41 ? 5.586 -17.75 -15.875 1 96.69 41 ALA B O 1
ATOM 1681 N N . GLY B 1 42 ? 7.004 -17.094 -17.5 1 97.44 42 GLY B N 1
ATOM 1682 C CA . GLY B 1 42 ? 6.395 -15.781 -17.641 1 97.44 42 GLY B CA 1
ATOM 1683 C C . GLY B 1 42 ? 5.176 -15.781 -18.547 1 97.44 42 GLY B C 1
ATOM 1684 O O . GLY B 1 42 ? 4.957 -16.734 -19.297 1 97.44 42 GLY B O 1
ATOM 1685 N N . THR B 1 43 ? 4.363 -14.656 -18.438 1 97.5 43 THR B N 1
ATOM 1686 C CA . THR B 1 43 ? 3.168 -14.578 -19.266 1 97.5 43 THR B CA 1
ATOM 1687 C C . THR B 1 43 ? 2.908 -13.141 -19.703 1 97.5 43 THR B C 1
ATOM 1689 O O . THR B 1 43 ? 3.359 -12.195 -19.062 1 97.5 43 THR B O 1
ATOM 1692 N N . ASP B 1 44 ? 2.156 -13.086 -20.781 1 96.5 44 ASP B N 1
ATOM 1693 C CA . ASP B 1 44 ? 1.618 -11.805 -21.234 1 96.5 44 ASP B CA 1
ATOM 1694 C C . ASP B 1 44 ? 0.104 -11.742 -21.047 1 96.5 44 ASP B C 1
ATOM 1696 O O . ASP B 1 44 ? -0.549 -10.812 -21.516 1 96.5 44 ASP B O 1
ATOM 1700 N N . SER B 1 45 ? -0.39 -12.742 -20.375 1 97.81 45 SER B N 1
ATOM 1701 C CA . SER B 1 45 ? -1.831 -12.812 -20.156 1 97.81 45 SER B CA 1
ATOM 1702 C C . SER B 1 45 ? -2.289 -11.766 -19.141 1 97.81 45 SER B C 1
ATOM 1704 O O . SER B 1 45 ? -1.476 -11.234 -18.391 1 97.81 45 SER B O 1
ATOM 1706 N N . LYS B 1 46 ? -3.605 -11.484 -19.188 1 98 46 LYS B N 1
ATOM 1707 C CA . LYS B 1 46 ? -4.219 -10.68 -18.141 1 98 46 LYS B CA 1
ATOM 1708 C C . LYS B 1 46 ? -4.48 -11.523 -16.891 1 98 46 LYS B C 1
ATOM 1710 O O . LYS B 1 46 ? -5.129 -12.57 -16.969 1 98 46 LYS B O 1
ATOM 1715 N N . ILE B 1 47 ? -3.938 -11.078 -15.812 1 98.75 47 ILE B N 1
ATOM 1716 C CA . ILE B 1 47 ? -4.102 -11.789 -14.547 1 98.75 47 ILE B CA 1
ATOM 1717 C C . ILE B 1 47 ? -5.074 -11.023 -13.648 1 98.75 47 ILE B C 1
ATOM 1719 O O . ILE B 1 47 ? -4.938 -9.812 -13.461 1 98.75 47 ILE B O 1
ATOM 1723 N N . SER B 1 48 ? -6.098 -11.68 -13.109 1 98.88 48 SER B N 1
ATOM 1724 C CA . SER B 1 48 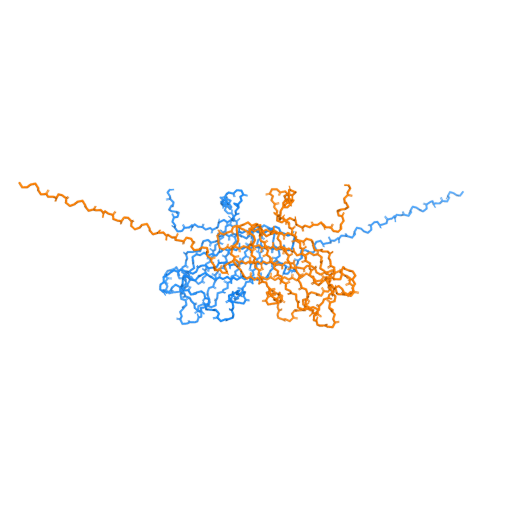? -7.023 -11.125 -12.125 1 98.88 48 SER B CA 1
ATOM 1725 C C . SER B 1 48 ? -6.859 -11.805 -10.766 1 98.88 48 SER B C 1
ATOM 1727 O O . SER B 1 48 ? -6.379 -12.93 -10.688 1 98.88 48 SER B O 1
ATOM 1729 N N . ALA B 1 49 ? -7.234 -11.102 -9.742 1 98.88 49 ALA B N 1
ATOM 1730 C CA . ALA B 1 49 ? -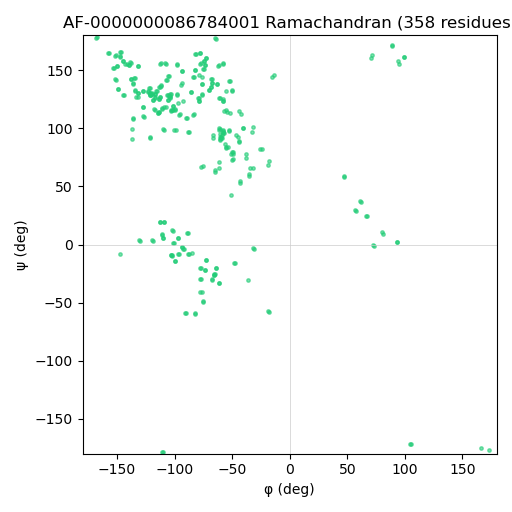7.145 -11.641 -8.391 1 98.88 49 ALA B CA 1
ATOM 1731 C C . ALA B 1 49 ? -8.391 -11.297 -7.578 1 98.88 49 ALA B C 1
ATOM 1733 O O . ALA B 1 49 ? -8.938 -10.195 -7.699 1 98.88 49 ALA B O 1
ATOM 1734 N N . THR B 1 50 ? -8.789 -12.234 -6.777 1 98.75 50 THR B N 1
ATOM 1735 C CA . THR B 1 50 ? -9.773 -12.031 -5.727 1 98.75 50 THR B CA 1
ATOM 1736 C C . THR B 1 50 ? -9.195 -12.375 -4.359 1 98.75 50 THR B C 1
ATOM 1738 O O . THR B 1 50 ? -8.609 -13.453 -4.18 1 98.75 50 THR B O 1
ATOM 1741 N N . LEU B 1 51 ? -9.344 -11.477 -3.471 1 98.38 51 LEU B N 1
ATOM 1742 C CA . LEU B 1 51 ? -8.906 -11.664 -2.09 1 98.38 51 LEU B CA 1
ATOM 1743 C C . LEU B 1 51 ? -10.109 -11.75 -1.151 1 98.38 51 LEU B C 1
ATOM 1745 O O . LEU B 1 51 ? -11.031 -10.945 -1.243 1 98.38 51 LEU B O 1
ATOM 1749 N N . GLY B 1 52 ? -9.984 -12.703 -0.227 1 96.44 52 GLY B N 1
ATOM 1750 C CA . GLY B 1 52 ? -11.133 -12.898 0.646 1 96.44 52 GLY B CA 1
ATOM 1751 C C . GLY B 1 52 ? -10.75 -13.125 2.096 1 96.44 52 GLY B C 1
ATOM 1752 O O . GLY B 1 52 ? -9.625 -13.547 2.385 1 96.44 52 GLY B O 1
ATOM 1753 N N . ASP B 1 53 ? -11.773 -12.805 2.916 1 93.81 53 ASP B N 1
ATOM 1754 C CA . ASP B 1 53 ? -11.586 -13.062 4.34 1 93.81 53 ASP B CA 1
ATOM 1755 C C . ASP B 1 53 ? -12.484 -14.203 4.809 1 93.81 53 ASP B C 1
ATOM 1757 O O . ASP B 1 53 ? -13.172 -14.836 4.004 1 93.81 53 ASP B O 1
ATOM 1761 N N . SER B 1 54 ? -12.414 -14.5 6.117 1 91.62 54 SER B N 1
ATOM 1762 C CA . SER B 1 54 ? -13.109 -15.648 6.684 1 91.62 54 SER B CA 1
ATOM 1763 C C . SER B 1 54 ? -14.609 -15.406 6.75 1 91.62 54 SER B C 1
ATOM 1765 O O . SER B 1 54 ? -15.391 -16.344 6.961 1 91.62 54 SER B O 1
ATOM 1767 N N . MET B 1 55 ? -15.031 -14.172 6.566 1 91.56 55 MET B N 1
ATOM 1768 C CA . MET B 1 55 ? -16.453 -13.844 6.633 1 91.56 55 MET B CA 1
ATOM 1769 C C . MET B 1 55 ? -17.094 -13.891 5.25 1 91.56 55 MET B C 1
ATOM 1771 O O . MET B 1 55 ? -18.266 -13.555 5.09 1 91.56 55 MET B O 1
ATOM 1775 N N . GLY B 1 56 ? -16.281 -14.172 4.242 1 91.19 56 GLY B N 1
ATOM 1776 C CA . GLY B 1 56 ? -16.797 -14.32 2.895 1 91.19 56 GLY B CA 1
ATOM 1777 C C . GLY B 1 56 ? -16.75 -13.031 2.092 1 91.19 56 GLY B C 1
ATOM 1778 O O . GLY B 1 56 ? -17.25 -12.984 0.963 1 91.19 56 GLY B O 1
ATOM 1779 N N . ARG B 1 57 ? -16.25 -11.992 2.637 1 94.44 57 ARG B N 1
ATOM 1780 C CA . ARG B 1 57 ? -16.078 -10.75 1.902 1 94.44 57 ARG B CA 1
ATOM 1781 C C . ARG B 1 57 ? -14.859 -10.82 0.977 1 94.44 57 ARG B C 1
ATOM 1783 O O . ARG B 1 57 ? -13.938 -11.602 1.21 1 94.44 57 ARG B O 1
ATOM 1790 N N . SER B 1 58 ? -14.891 -9.969 -0.093 1 96.56 58 SER B N 1
ATOM 1791 C CA . SER B 1 58 ? -13.805 -10.094 -1.056 1 96.56 58 SER B CA 1
ATOM 1792 C C . SER B 1 58 ? -13.5 -8.758 -1.729 1 96.56 58 SER B C 1
ATOM 1794 O O . SER B 1 58 ? -14.336 -7.852 -1.716 1 96.56 58 SER B O 1
ATOM 1796 N N . VAL B 1 59 ? -12.32 -8.586 -2.172 1 97.31 59 VAL B N 1
ATOM 1797 C CA . VAL B 1 59 ? -11.867 -7.531 -3.076 1 97.31 59 VAL B CA 1
ATOM 1798 C C . VAL B 1 59 ? -11.398 -8.148 -4.395 1 97.31 59 VAL B C 1
ATOM 1800 O O . VAL B 1 59 ? -10.734 -9.188 -4.398 1 97.31 59 VAL B O 1
ATOM 1803 N N . TRP B 1 60 ? -11.891 -7.535 -5.457 1 98 60 TRP B N 1
ATOM 1804 C CA . TRP B 1 60 ? -11.617 -8.078 -6.781 1 98 60 TRP B CA 1
ATOM 1805 C C . TRP B 1 60 ? -10.805 -7.098 -7.621 1 98 60 TRP B C 1
ATOM 1807 O O . TRP B 1 60 ? -11.156 -5.922 -7.727 1 98 60 TRP B O 1
ATOM 1817 N N . ALA B 1 61 ? -9.672 -7.547 -8.172 1 98.5 61 ALA B N 1
ATOM 1818 C CA . ALA B 1 61 ? -8.867 -6.855 -9.18 1 98.5 61 ALA B CA 1
ATOM 1819 C C . ALA B 1 61 ? -8.961 -7.547 -10.531 1 98.5 61 ALA B C 1
ATOM 1821 O O . ALA B 1 61 ? -8.234 -8.508 -10.797 1 98.5 61 ALA B O 1
ATOM 1822 N N . PRO B 1 62 ? -9.812 -7.023 -11.398 1 98.38 62 PRO B N 1
ATOM 1823 C CA . PRO B 1 62 ? -10.047 -7.73 -12.664 1 98.38 62 PRO B CA 1
ATOM 1824 C C . PRO B 1 62 ? -8.828 -7.73 -13.578 1 98.38 62 PRO B C 1
ATOM 1826 O O . PRO B 1 62 ? -8.672 -8.625 -14.406 1 98.38 62 PRO B O 1
ATOM 1829 N N . ASP B 1 63 ? -8.008 -6.723 -13.5 1 98.5 63 ASP B N 1
ATOM 1830 C CA . ASP B 1 63 ? -6.719 -6.637 -14.172 1 98.5 63 ASP B CA 1
ATOM 1831 C C . ASP B 1 63 ? -5.648 -6.082 -13.227 1 98.5 63 ASP B C 1
ATOM 1833 O O . ASP B 1 63 ? -5.594 -4.879 -12.977 1 98.5 63 ASP B O 1
ATOM 1837 N N . LEU B 1 64 ? -4.695 -6.953 -12.773 1 98.75 64 LEU B N 1
ATOM 1838 C CA . LEU B 1 64 ? -3.727 -6.57 -11.75 1 98.75 64 LEU B CA 1
ATOM 1839 C C . LEU B 1 64 ? -2.797 -5.477 -12.266 1 98.75 64 LEU B C 1
ATOM 1841 O O . LEU B 1 64 ? -2.297 -4.66 -11.484 1 98.75 64 LEU B O 1
ATOM 1845 N N . GLU B 1 65 ? -2.629 -5.41 -13.539 1 98.19 65 GLU B N 1
ATOM 1846 C CA . GLU B 1 65 ? -1.726 -4.387 -14.055 1 98.19 65 GLU B CA 1
ATOM 1847 C C . GLU B 1 65 ? -2.273 -2.984 -13.797 1 98.19 65 GLU B C 1
ATOM 1849 O O . GLU B 1 65 ? -1.509 -2.021 -13.703 1 98.19 65 GLU B O 1
ATOM 1854 N N . ASP B 1 66 ? -3.592 -2.85 -13.672 1 97.31 66 ASP B N 1
ATOM 1855 C CA . ASP B 1 66 ? -4.18 -1.564 -13.312 1 97.31 66 ASP B CA 1
ATOM 1856 C C . ASP B 1 66 ? -3.744 -1.136 -11.914 1 97.31 66 ASP B C 1
ATOM 1858 O O . ASP B 1 66 ? -3.869 0.036 -11.547 1 97.31 66 ASP B O 1
ATOM 1862 N N . TRP B 1 67 ? -3.297 -2.127 -11.109 1 98.44 67 TRP B N 1
ATOM 1863 C CA . TRP B 1 67 ? -2.799 -1.872 -9.766 1 98.44 67 TRP B CA 1
ATOM 1864 C C . TRP B 1 67 ? -1.276 -1.785 -9.75 1 98.44 67 TRP B C 1
ATOM 1866 O O . TRP B 1 67 ? -0.663 -1.672 -8.688 1 98.44 67 TRP B O 1
ATOM 1876 N N . GLY B 1 68 ? -0.593 -1.822 -10.859 1 98.56 68 GLY B N 1
ATOM 1877 C CA . GLY B 1 68 ? 0.857 -1.923 -10.914 1 98.56 68 GLY B CA 1
ATOM 1878 C C . GLY B 1 68 ? 1.562 -0.69 -10.383 1 98.56 68 GLY B C 1
ATOM 1879 O O . GLY B 1 68 ? 1.175 0.437 -10.695 1 98.56 68 GLY B O 1
ATOM 1880 N N . LEU B 1 69 ? 2.641 -0.952 -9.641 1 98.44 69 LEU B N 1
ATOM 1881 C CA . LEU B 1 69 ? 3.404 0.158 -9.086 1 98.44 69 LEU B CA 1
ATOM 1882 C C . LEU B 1 69 ? 4.762 0.283 -9.766 1 98.44 69 LEU B C 1
ATOM 1884 O O . LEU B 1 69 ? 5.602 1.082 -9.344 1 98.44 69 LEU B O 1
ATOM 1888 N N . MET B 1 70 ? 5 -0.51 -10.797 1 97.5 70 MET B N 1
ATOM 1889 C CA . MET B 1 70 ? 6.348 -0.556 -11.359 1 97.5 70 MET B CA 1
ATOM 1890 C C . MET B 1 70 ? 6.43 0.266 -12.648 1 97.5 70 MET B C 1
ATOM 1892 O O . MET B 1 70 ? 7.414 0.178 -13.383 1 97.5 70 MET B O 1
ATOM 1896 N N . GLY B 1 71 ? 5.398 1.053 -12.875 1 92.81 71 GLY B N 1
ATOM 1897 C CA . GLY B 1 71 ? 5.398 1.943 -14.023 1 92.81 71 GLY B CA 1
ATOM 1898 C C . GLY B 1 71 ? 4.609 1.4 -15.195 1 92.81 71 GLY B C 1
ATOM 1899 O O . GLY B 1 71 ? 4.363 0.196 -15.289 1 92.81 71 GLY B O 1
ATOM 1900 N N . TRP B 1 72 ? 4.273 2.256 -16.062 1 90.5 72 TRP B N 1
ATOM 1901 C CA . TRP B 1 72 ? 3.389 1.921 -17.172 1 90.5 72 TRP B CA 1
ATOM 1902 C C . TRP B 1 72 ? 4.117 1.078 -18.219 1 90.5 72 TRP B C 1
ATOM 1904 O O . TRP B 1 72 ? 3.488 0.33 -18.969 1 90.5 72 TRP B O 1
ATOM 1914 N N . ASP B 1 73 ? 5.402 1.092 -18.297 1 94.5 73 ASP B N 1
ATOM 1915 C CA . ASP B 1 73 ? 6.164 0.39 -19.328 1 94.5 73 ASP B CA 1
ATOM 1916 C C . ASP B 1 73 ? 6.746 -0.915 -18.797 1 94.5 73 ASP B C 1
ATOM 1918 O O . ASP B 1 73 ? 7.48 -1.611 -19.5 1 94.5 73 ASP B O 1
ATOM 1922 N N . HIS B 1 74 ? 6.441 -1.161 -17.578 1 96.94 74 HIS B N 1
ATOM 1923 C CA . HIS B 1 74 ? 6.953 -2.387 -16.984 1 96.94 74 HIS B CA 1
ATOM 1924 C C . HIS B 1 74 ? 6.277 -3.617 -17.578 1 96.94 74 HIS B C 1
ATOM 1926 O O . HIS B 1 74 ? 5.059 -3.637 -17.75 1 96.94 74 HIS B O 1
ATOM 1932 N N . ASP B 1 75 ? 7.066 -4.66 -17.969 1 96.56 75 ASP B N 1
ATOM 1933 C CA . ASP B 1 75 ? 6.543 -5.934 -18.453 1 96.56 75 ASP B CA 1
ATOM 1934 C C . ASP B 1 75 ? 6.285 -6.898 -17.297 1 96.56 75 ASP B C 1
ATOM 1936 O O . ASP B 1 75 ? 7.195 -7.605 -16.859 1 96.56 75 ASP B O 1
ATOM 1940 N N . TYR B 1 76 ? 5.082 -6.945 -16.859 1 97.62 76 TYR B N 1
ATOM 1941 C CA . TYR B 1 76 ? 4.707 -7.703 -15.672 1 97.62 76 TYR B CA 1
ATOM 1942 C C . TYR B 1 76 ? 4.703 -9.203 -15.961 1 97.62 76 TYR B C 1
ATOM 1944 O O . TYR B 1 76 ? 4.574 -9.617 -17.109 1 97.62 76 TYR B O 1
ATOM 1952 N N . PHE B 1 77 ? 4.91 -10.031 -14.883 1 98.19 77 PHE B N 1
ATOM 1953 C CA . PHE B 1 77 ? 4.746 -11.477 -14.805 1 98.19 77 PHE B CA 1
ATOM 1954 C C . PHE B 1 77 ? 5.77 -12.188 -15.68 1 98.19 77 PHE B C 1
ATOM 1956 O O . PHE B 1 77 ? 5.488 -13.242 -16.25 1 98.19 77 PHE B O 1
ATOM 1963 N N . GLU B 1 78 ? 6.883 -11.523 -15.93 1 97.62 78 GLU B N 1
ATOM 1964 C CA . GLU B 1 78 ? 7.98 -12.188 -16.625 1 97.62 78 GLU B CA 1
ATOM 1965 C C . GLU B 1 78 ? 8.695 -13.172 -15.695 1 97.62 78 GLU B C 1
ATOM 1967 O O . GLU B 1 78 ? 8.656 -13.031 -14.477 1 97.62 78 GLU B O 1
ATOM 1972 N N . ARG B 1 79 ? 9.32 -14.07 -16.297 1 96.88 79 ARG B N 1
ATOM 1973 C CA . ARG B 1 79 ? 10.055 -15.086 -15.547 1 96.88 79 ARG B CA 1
ATOM 1974 C C . ARG B 1 79 ? 10.961 -14.453 -14.5 1 96.88 79 ARG B C 1
ATOM 1976 O O . ARG B 1 79 ? 11.625 -13.445 -14.766 1 96.88 79 ARG B O 1
ATOM 1983 N N . ALA B 1 80 ? 10.914 -14.984 -13.258 1 97.38 80 ALA B N 1
ATOM 1984 C CA . ALA B 1 80 ? 11.781 -14.664 -12.133 1 97.38 80 ALA B CA 1
ATOM 1985 C C . ALA B 1 80 ? 11.453 -13.289 -11.562 1 97.38 80 ALA B C 1
ATOM 1987 O O . ALA B 1 80 ? 12.016 -12.875 -10.547 1 97.38 80 ALA B O 1
ATOM 1988 N N . ASN B 1 81 ? 10.453 -12.641 -12.211 1 97.06 81 ASN B N 1
ATOM 1989 C CA . ASN B 1 81 ? 10.141 -11.281 -11.773 1 97.06 81 ASN B CA 1
ATOM 1990 C C . ASN B 1 81 ? 9.359 -11.289 -10.461 1 97.06 81 ASN B C 1
ATOM 1992 O O . ASN B 1 81 ? 8.484 -12.125 -10.258 1 97.06 81 ASN B O 1
ATOM 1996 N N . LEU B 1 82 ? 9.719 -10.383 -9.594 1 98.25 82 LEU B N 1
ATOM 1997 C CA . LEU B 1 82 ? 8.859 -9.938 -8.5 1 98.25 82 LEU B CA 1
ATOM 1998 C C . LEU B 1 82 ? 8.094 -8.68 -8.891 1 98.25 82 LEU B C 1
ATOM 2000 O O . LEU B 1 82 ? 8.688 -7.605 -9.031 1 98.25 82 LEU B O 1
ATOM 2004 N N . ASP B 1 83 ? 6.793 -8.797 -9.031 1 98.56 83 ASP B N 1
ATOM 2005 C CA . ASP B 1 83 ? 5.965 -7.66 -9.422 1 98.56 83 ASP B CA 1
ATOM 2006 C C . ASP B 1 83 ? 5.172 -7.125 -8.227 1 98.56 83 ASP B C 1
ATOM 2008 O O . ASP B 1 83 ? 4.758 -7.891 -7.359 1 98.56 83 ASP B O 1
ATOM 2012 N N . ILE B 1 84 ? 4.992 -5.828 -8.211 1 98.88 84 ILE B N 1
ATOM 2013 C CA . ILE B 1 84 ? 4.406 -5.133 -7.066 1 98.88 84 ILE B CA 1
ATOM 2014 C C . ILE B 1 84 ? 3.148 -4.391 -7.508 1 98.88 84 ILE B C 1
ATOM 2016 O O . ILE B 1 84 ? 3.172 -3.648 -8.492 1 98.88 84 ILE B O 1
ATOM 2020 N N . PHE B 1 85 ? 2.068 -4.582 -6.766 1 98.81 85 PHE B N 1
ATOM 2021 C CA . PHE B 1 85 ? 0.769 -3.986 -7.055 1 98.81 85 PHE B CA 1
ATOM 2022 C C . PHE B 1 85 ? 0.177 -3.35 -5.801 1 98.81 85 PHE B C 1
ATOM 2024 O O . PHE B 1 85 ? 0.453 -3.789 -4.684 1 98.81 85 PHE B O 1
ATOM 2031 N N . ALA B 1 86 ? -0.665 -2.354 -6.016 1 98.88 86 ALA B N 1
ATOM 2032 C CA . ALA B 1 86 ? -1.474 -1.806 -4.93 1 98.88 86 ALA B CA 1
ATOM 2033 C C . ALA B 1 86 ? -2.807 -1.278 -5.453 1 98.88 86 ALA B C 1
ATOM 2035 O O . ALA B 1 86 ? -2.852 -0.575 -6.465 1 98.88 86 ALA B O 1
ATOM 2036 N N . GLY B 1 87 ? -3.844 -1.638 -4.742 1 98.44 87 GLY B N 1
ATOM 2037 C CA . GLY B 1 87 ? -5.184 -1.185 -5.086 1 98.44 87 GLY B CA 1
ATOM 2038 C C . GLY B 1 87 ? -6.074 -0.99 -3.871 1 98.44 87 GLY B C 1
ATOM 2039 O O . GLY B 1 87 ? -5.746 -1.452 -2.775 1 98.44 87 GLY B O 1
ATOM 2040 N N . ARG B 1 88 ? -7.164 -0.331 -4.078 1 98.44 88 ARG B N 1
ATOM 2041 C CA . ARG B 1 88 ? -8.102 -0.031 -2.996 1 98.44 88 ARG B CA 1
ATOM 2042 C C . ARG B 1 88 ? -9.25 -1.03 -2.979 1 98.44 88 ARG B C 1
ATOM 2044 O O . ARG B 1 88 ? -9.547 -1.665 -3.992 1 98.44 88 ARG B O 1
ATOM 2051 N N . GLY B 1 89 ? -9.828 -1.179 -1.857 1 97.38 89 GLY B N 1
ATOM 2052 C CA . GLY B 1 89 ? -11.008 -1.999 -1.639 1 97.38 89 GLY B CA 1
ATOM 2053 C C . GLY B 1 89 ? -11.648 -1.769 -0.284 1 97.38 89 GLY B C 1
ATOM 2054 O O . GLY B 1 89 ? -11.203 -0.917 0.486 1 97.38 89 GLY B O 1
ATOM 2055 N N . PRO B 1 90 ? -12.75 -2.48 -0.082 1 95.88 90 PRO B N 1
ATOM 2056 C CA . PRO B 1 90 ? -13.375 -2.375 1.239 1 95.88 90 PRO B CA 1
ATOM 2057 C C . PRO B 1 90 ? -12.461 -2.854 2.365 1 95.88 90 PRO B C 1
ATOM 2059 O O . PRO B 1 90 ? -11.562 -3.666 2.131 1 95.88 90 PRO B O 1
ATOM 2062 N N . CYS B 1 91 ? -12.797 -2.254 3.502 1 94.81 91 CYS B N 1
ATOM 2063 C CA . CYS B 1 91 ? -12.039 -2.672 4.676 1 94.81 91 CYS B CA 1
ATOM 2064 C C . CYS B 1 91 ? -12.664 -3.908 5.312 1 94.81 91 CYS B C 1
ATOM 2066 O O . CYS B 1 91 ? -13.875 -3.965 5.52 1 94.81 91 CYS B O 1
ATOM 2068 N N . PHE B 1 92 ? -11.703 -4.867 5.559 1 87.44 92 PHE B N 1
ATOM 2069 C CA . PHE B 1 92 ? -12.117 -6.074 6.27 1 87.44 92 PHE B CA 1
ATOM 2070 C C . PHE B 1 92 ? -11.555 -6.086 7.688 1 87.44 92 PHE B C 1
ATOM 2072 O O . PHE B 1 92 ? -10.586 -5.379 7.984 1 87.44 92 PHE B O 1
ATOM 2079 N N . ARG B 1 93 ? -12.305 -6.848 8.469 1 79.31 93 ARG B N 1
ATOM 2080 C CA . ARG B 1 93 ? -11.773 -7.062 9.812 1 79.31 93 ARG B CA 1
ATOM 2081 C C . ARG B 1 93 ? -10.875 -8.297 9.859 1 79.31 93 ARG B C 1
ATOM 2083 O O . ARG B 1 93 ? -11.273 -9.375 9.414 1 79.31 93 ARG B O 1
ATOM 2090 N N . GLY B 1 94 ? -9.562 -8.164 10 1 78.5 94 GLY B N 1
ATOM 2091 C CA . GLY B 1 94 ? -8.656 -9.297 10.125 1 78.5 94 GLY B CA 1
ATOM 2092 C C . GLY B 1 94 ? -7.863 -9.562 8.859 1 78.5 94 GLY B C 1
ATOM 2093 O O . GLY B 1 94 ? -8.031 -8.867 7.855 1 78.5 94 GLY B O 1
ATOM 2094 N N . PRO B 1 95 ? -7.125 -10.75 8.867 1 86.12 95 PRO B N 1
ATOM 2095 C CA . PRO B 1 95 ? -6.266 -11.062 7.719 1 86.12 95 PRO B CA 1
ATOM 2096 C C . PRO B 1 95 ? -7.035 -11.695 6.562 1 86.12 95 PRO B C 1
ATOM 2098 O O . PRO B 1 95 ? -8.078 -12.32 6.777 1 86.12 95 PRO B O 1
ATOM 2101 N N . LEU B 1 96 ? -6.59 -11.469 5.375 1 94.88 96 LEU B N 1
ATOM 2102 C CA . LEU B 1 96 ? -7.066 -12.18 4.195 1 94.88 96 LEU B CA 1
ATOM 2103 C C . LEU B 1 96 ? -6.633 -13.641 4.23 1 94.88 96 LEU B C 1
ATOM 2105 O O . LEU B 1 96 ? -5.5 -13.953 4.613 1 94.88 96 LEU B O 1
ATOM 2109 N N . CYS B 1 97 ? -7.523 -14.492 3.908 1 95.5 97 CYS B N 1
ATOM 2110 C CA . CYS B 1 97 ? -7.152 -15.898 4.043 1 95.5 97 CYS B CA 1
ATOM 2111 C C . CYS B 1 97 ? -7.48 -16.672 2.77 1 95.5 97 CYS B C 1
ATOM 2113 O O . CYS B 1 97 ? -7.285 -17.891 2.709 1 95.5 97 CYS B O 1
ATOM 2115 N N . ARG B 1 98 ? -7.961 -15.953 1.802 1 96.62 98 ARG B N 1
ATOM 2116 C CA . ARG B 1 98 ? -8.297 -16.625 0.547 1 96.62 98 ARG B CA 1
ATOM 2117 C C . ARG B 1 98 ? -7.801 -15.812 -0.65 1 96.62 98 ARG B C 1
ATOM 2119 O O . ARG B 1 98 ? -7.926 -14.586 -0.671 1 96.62 98 ARG B O 1
ATOM 2126 N N . LEU B 1 99 ? -7.273 -16.547 -1.624 1 98.25 99 LEU B N 1
ATOM 2127 C CA . LEU B 1 99 ? -6.805 -15.984 -2.883 1 98.25 99 LEU B CA 1
ATOM 2128 C C . LEU B 1 99 ? -7.316 -16.797 -4.07 1 98.25 99 LEU B C 1
ATOM 2130 O O . LEU B 1 99 ? -7.211 -18.016 -4.078 1 98.25 99 LEU B O 1
ATOM 2134 N N . ASN B 1 100 ? -7.938 -16.141 -4.996 1 98.56 100 ASN B N 1
ATOM 2135 C CA . ASN B 1 100 ? -8.172 -16.656 -6.34 1 98.56 100 ASN B CA 1
ATOM 2136 C C . ASN B 1 100 ? -7.355 -15.898 -7.383 1 98.56 100 ASN B C 1
ATOM 2138 O O . ASN B 1 100 ? -7.527 -14.688 -7.543 1 98.56 100 ASN B O 1
ATOM 2142 N N . LEU B 1 101 ? -6.477 -16.578 -8.031 1 98.75 101 LEU B N 1
ATOM 2143 C CA . LEU B 1 101 ? -5.652 -16.016 -9.094 1 98.75 101 LEU B CA 1
ATOM 2144 C C . LEU B 1 101 ? -6.008 -16.641 -10.438 1 98.75 101 LEU B C 1
ATOM 2146 O O . LEU B 1 101 ? -5.996 -17.875 -10.586 1 98.75 101 LEU B O 1
ATOM 2150 N N . THR B 1 102 ? -6.332 -15.781 -11.414 1 98.75 102 THR B N 1
ATOM 2151 C CA . THR B 1 102 ? -6.805 -16.312 -12.688 1 98.75 102 THR B CA 1
ATOM 2152 C C . THR B 1 102 ? -6.07 -15.656 -13.852 1 98.75 102 THR B C 1
ATOM 2154 O O . THR B 1 102 ? -5.926 -14.438 -13.891 1 98.75 102 THR B O 1
ATOM 2157 N N . SER B 1 103 ? -5.562 -16.484 -14.758 1 98.56 103 SER B N 1
ATOM 2158 C CA . SER B 1 103 ? -5.07 -16.031 -16.062 1 98.56 103 SER B CA 1
ATOM 2159 C C . SER B 1 103 ? -6.148 -16.141 -17.125 1 98.56 103 SER B C 1
ATOM 2161 O O . SER B 1 103 ? -6.852 -17.156 -17.203 1 98.56 103 SER B O 1
ATOM 2163 N N . ASP B 1 104 ? -6.266 -15.172 -17.984 1 97.62 104 ASP B N 1
ATOM 2164 C CA . ASP B 1 104 ? -7.301 -15.266 -19.016 1 97.62 104 ASP B CA 1
ATOM 2165 C C . ASP B 1 104 ? -6.777 -15.984 -20.25 1 97.62 104 ASP B C 1
ATOM 2167 O O . ASP B 1 104 ? -7.516 -16.172 -21.219 1 97.62 104 ASP B O 1
ATOM 2171 N N . GLY B 1 105 ? -5.523 -16.234 -20.25 1 95.62 105 GLY B N 1
ATOM 2172 C CA . GLY B 1 105 ? -4.934 -17.016 -21.328 1 95.62 105 GLY B CA 1
ATOM 2173 C C . GLY B 1 105 ? -4.672 -16.203 -22.578 1 95.62 105 GLY B C 1
ATOM 2174 O O . GLY B 1 105 ? -4.348 -16.75 -23.641 1 95.62 105 GLY B O 1
ATOM 2175 N N . SER B 1 106 ? -4.793 -14.945 -22.469 1 94.69 106 SER B N 1
ATOM 2176 C CA . SER B 1 106 ? -4.535 -14.109 -23.641 1 94.69 106 SER B CA 1
ATOM 2177 C C . SER B 1 106 ? -3.039 -13.93 -23.875 1 94.69 106 SER B C 1
ATOM 2179 O O . SER B 1 106 ? -2.227 -14.258 -23 1 94.69 106 SER B O 1
ATOM 2181 N N . GLY B 1 107 ? -2.67 -13.469 -25.062 1 90.19 107 GLY B N 1
ATOM 2182 C CA . GLY B 1 107 ? -1.278 -13.211 -25.406 1 90.19 107 GLY B CA 1
ATOM 2183 C C . GLY B 1 107 ? -0.572 -14.422 -25.984 1 90.19 107 GLY B C 1
ATOM 2184 O O . GLY B 1 107 ? -1.118 -15.531 -25.969 1 90.19 107 GLY B O 1
ATOM 2185 N N . ALA B 1 108 ? 0.686 -14.312 -26.516 1 85.44 108 ALA B N 1
ATOM 2186 C CA . ALA B 1 108 ? 1.448 -15.352 -27.203 1 85.44 108 ALA B CA 1
ATOM 2187 C C . ALA B 1 108 ? 2.055 -16.344 -26.219 1 85.44 108 ALA B C 1
ATOM 2189 O O . ALA B 1 108 ? 2.236 -17.516 -26.531 1 85.44 108 ALA B O 1
ATOM 2190 N N . HIS B 1 109 ? 2.387 -16.016 -25.062 1 83.06 109 HIS B N 1
ATOM 2191 C CA . HIS B 1 109 ? 2.957 -16.844 -24 1 83.06 109 HIS B CA 1
ATOM 2192 C C . HIS B 1 109 ? 2.066 -16.828 -22.75 1 83.06 109 HIS B C 1
ATOM 2194 O O . HIS B 1 109 ? 2.355 -16.125 -21.781 1 83.06 109 HIS B O 1
ATOM 2200 N N . HIS B 1 110 ? 1.169 -17.875 -22.781 1 90.19 110 HIS B N 1
ATOM 2201 C CA . HIS B 1 110 ? 0.092 -17.719 -21.812 1 90.19 110 HIS B CA 1
ATOM 2202 C C . HIS B 1 110 ? 0.308 -18.609 -20.594 1 90.19 110 HIS B C 1
ATOM 2204 O O . HIS B 1 110 ? -0.395 -18.469 -19.594 1 90.19 110 HIS B O 1
ATOM 2210 N N . ASP B 1 111 ? 1.349 -19.531 -20.703 1 94.56 111 ASP B N 1
ATOM 2211 C CA . ASP B 1 111 ? 1.668 -20.281 -19.5 1 94.56 111 ASP B CA 1
ATOM 2212 C C . ASP B 1 111 ? 2.273 -19.375 -18.422 1 94.56 111 ASP B C 1
ATOM 2214 O O . ASP B 1 111 ? 3.043 -18.469 -18.75 1 94.56 111 ASP B O 1
ATOM 2218 N N . TRP B 1 112 ? 1.879 -19.688 -17.281 1 97.88 112 TRP B N 1
ATOM 2219 C CA . TRP B 1 112 ? 2.402 -18.875 -16.188 1 97.88 112 TRP B CA 1
ATOM 2220 C C . TRP B 1 112 ? 2.627 -19.719 -14.945 1 97.88 112 TRP B C 1
ATOM 2222 O O . TRP B 1 112 ? 1.765 -20.516 -14.562 1 97.88 112 TRP B O 1
ATOM 2232 N N . PHE B 1 113 ? 3.783 -19.578 -14.453 1 97.56 113 PHE B N 1
ATOM 2233 C CA . PHE B 1 113 ? 4.027 -20.203 -13.156 1 97.56 113 PHE B CA 1
ATOM 2234 C C . PHE B 1 113 ? 4.148 -19.156 -12.062 1 97.56 113 PHE B C 1
ATOM 2236 O O . PHE B 1 113 ? 5.051 -18.312 -12.094 1 97.56 113 PHE B O 1
ATOM 2243 N N . CYS B 1 114 ? 3.225 -19.266 -11.117 1 98.38 114 CYS B N 1
ATOM 2244 C CA . CYS B 1 114 ? 3.285 -18.375 -9.969 1 98.38 114 CYS B CA 1
ATOM 2245 C C . CYS B 1 114 ? 3.809 -19.109 -8.734 1 98.38 114 CYS B C 1
ATOM 2247 O O . CYS B 1 114 ? 3.262 -20.141 -8.344 1 98.38 114 CYS B O 1
ATOM 2249 N N . GLU B 1 115 ? 4.805 -18.531 -8.141 1 97.81 115 GLU B N 1
ATOM 2250 C CA . GLU B 1 115 ? 5.336 -19.141 -6.918 1 97.81 115 GLU B CA 1
ATOM 2251 C C . GLU B 1 115 ? 4.504 -18.75 -5.699 1 97.81 115 GLU B C 1
ATOM 2253 O O . GLU B 1 115 ? 3.938 -19.609 -5.023 1 97.81 115 GLU B O 1
ATOM 2258 N N . TYR B 1 116 ? 4.395 -17.5 -5.426 1 98.19 116 TYR B N 1
ATOM 2259 C CA . TYR B 1 116 ? 3.631 -17.047 -4.27 1 98.19 116 TYR B CA 1
ATOM 2260 C C . TYR B 1 116 ? 3.057 -15.648 -4.508 1 98.19 116 TYR B C 1
ATOM 2262 O O . TYR B 1 116 ? 3.477 -14.945 -5.426 1 98.19 116 TYR B O 1
ATOM 2270 N N . VAL B 1 117 ? 2.1 -15.297 -3.732 1 98.62 117 VAL B N 1
ATOM 2271 C CA . VAL B 1 117 ? 1.523 -13.961 -3.6 1 98.62 117 VAL B CA 1
ATOM 2272 C C . VAL B 1 117 ? 1.525 -13.539 -2.131 1 98.62 117 VAL B C 1
ATOM 2274 O O . VAL B 1 117 ? 0.954 -14.227 -1.281 1 98.62 117 VAL B O 1
ATOM 2277 N N . GLU B 1 118 ? 2.191 -12.531 -1.84 1 98.25 118 GLU B N 1
ATOM 2278 C CA . GLU B 1 118 ? 2.154 -11.938 -0.505 1 98.25 118 GLU B CA 1
ATOM 2279 C C . GLU B 1 118 ? 1.318 -10.664 -0.489 1 98.25 118 GLU B C 1
ATOM 2281 O O . GLU B 1 118 ? 1.562 -9.742 -1.274 1 98.25 118 GLU B O 1
ATOM 2286 N N . VAL B 1 119 ? 0.338 -10.617 0.431 1 98.25 119 VAL B N 1
ATOM 2287 C CA . VAL B 1 119 ? -0.596 -9.5 0.46 1 98.25 119 VAL B CA 1
ATOM 2288 C C . VAL B 1 119 ? -0.498 -8.781 1.803 1 98.25 119 VAL B C 1
ATOM 2290 O O . VAL B 1 119 ? -0.491 -9.414 2.857 1 98.25 119 VAL B O 1
ATOM 2293 N N . THR B 1 120 ? -0.356 -7.52 1.743 1 96.75 120 THR B N 1
ATOM 2294 C CA . THR B 1 120 ? -0.484 -6.66 2.916 1 96.75 120 THR B CA 1
ATOM 2295 C C . THR B 1 120 ? -1.72 -5.773 2.803 1 96.75 120 THR B C 1
ATOM 2297 O O . THR B 1 120 ? -1.935 -5.129 1.775 1 96.75 120 THR B O 1
ATOM 2300 N N . SER B 1 121 ? -2.549 -5.801 3.818 1 96.75 121 SER B N 1
ATOM 2301 C CA . SER B 1 121 ? -3.701 -4.91 3.893 1 96.75 121 SER B CA 1
ATOM 2302 C C . SER B 1 121 ? -3.488 -3.82 4.938 1 96.75 121 SER B C 1
ATOM 2304 O O . SER B 1 121 ? -2.887 -4.066 5.988 1 96.75 121 SER B O 1
ATOM 2306 N N . THR B 1 122 ? -3.936 -2.664 4.625 1 95.94 122 THR B N 1
ATOM 2307 C CA . THR B 1 122 ? -3.924 -1.547 5.562 1 95.94 122 THR B CA 1
ATOM 2308 C C . THR B 1 122 ? -5.121 -0.63 5.328 1 95.94 122 THR B C 1
ATOM 2310 O O . THR B 1 122 ? -5.754 -0.687 4.273 1 95.94 122 THR B O 1
ATOM 2313 N N . GLY B 1 123 ? -5.445 0.198 6.312 1 95.81 123 GLY B N 1
ATOM 2314 C CA . GLY B 1 123 ? -6.52 1.179 6.281 1 95.81 123 GLY B CA 1
ATOM 2315 C C . GLY B 1 123 ? -6.324 2.309 7.277 1 95.81 123 GLY B C 1
ATOM 2316 O O . GLY B 1 123 ? -5.406 2.266 8.102 1 95.81 123 GLY B O 1
ATOM 2317 N N . PRO B 1 124 ? -7.125 3.35 7.02 1 95.25 124 PRO B N 1
ATOM 2318 C CA . PRO B 1 124 ? -7.02 4.438 7.996 1 95.25 124 PRO B CA 1
ATOM 2319 C C . PRO B 1 124 ? -7.324 3.979 9.422 1 95.25 124 PRO B C 1
ATOM 2321 O O . PRO B 1 124 ? -8.391 3.42 9.68 1 95.25 124 PRO B O 1
ATOM 2324 N N . HIS B 1 125 ? -6.352 4.207 10.336 1 92.88 125 HIS B N 1
ATOM 2325 C CA . HIS B 1 125 ? -6.477 3.867 11.742 1 92.88 125 HIS B CA 1
ATOM 2326 C C . HIS B 1 125 ? -6.773 2.383 11.93 1 92.88 125 HIS B C 1
ATOM 2328 O O . HIS B 1 125 ? -7.555 2.006 12.805 1 92.88 125 HIS B O 1
ATOM 2334 N N . THR B 1 126 ? -6.316 1.645 11.039 1 91.12 126 THR B N 1
ATOM 2335 C CA . THR B 1 126 ? -6.469 0.195 11.062 1 91.12 126 THR B CA 1
ATOM 2336 C C . THR B 1 126 ? -5.109 -0.494 11.039 1 91.12 126 THR B C 1
ATOM 2338 O O . THR B 1 126 ? -4.227 -0.111 10.273 1 91.12 126 THR B O 1
ATOM 2341 N N . GLU B 1 127 ? -4.977 -1.513 11.922 1 90.56 127 GLU B N 1
ATOM 2342 C CA . GLU B 1 127 ? -3.721 -2.258 11.945 1 90.56 127 GLU B CA 1
ATOM 2343 C C . GLU B 1 127 ? -3.477 -2.973 10.617 1 90.56 127 GLU B C 1
ATOM 2345 O O . GLU B 1 127 ? -4.402 -3.545 10.039 1 90.56 127 GLU B O 1
ATOM 2350 N N . CYS B 1 128 ? -2.254 -2.936 10.148 1 93.5 128 CYS B N 1
ATOM 2351 C CA . CYS B 1 128 ? -1.919 -3.668 8.938 1 93.5 128 CYS B CA 1
ATOM 2352 C C . CYS B 1 128 ? -1.818 -5.164 9.211 1 93.5 128 CYS B C 1
ATOM 2354 O O . CYS B 1 128 ? -1.523 -5.574 10.336 1 93.5 128 CYS B O 1
ATOM 2356 N N . SER B 1 129 ? -2.102 -5.926 8.234 1 93.12 129 SER B N 1
ATOM 2357 C CA . SER B 1 129 ? -2.016 -7.383 8.305 1 93.12 129 SER B CA 1
ATOM 2358 C C . SER B 1 129 ? -1.439 -7.965 7.016 1 93.12 129 SER B C 1
ATOM 2360 O O . SER B 1 129 ? -1.512 -7.336 5.961 1 93.12 129 SER B O 1
ATOM 2362 N N . GLN B 1 130 ? -0.832 -9.164 7.172 1 95.12 130 GLN B N 1
ATOM 2363 C CA . GLN B 1 130 ? -0.154 -9.773 6.031 1 95.12 130 GLN B CA 1
ATOM 2364 C C . GLN B 1 130 ? -0.496 -11.25 5.91 1 95.12 130 GLN B C 1
ATOM 2366 O O . GLN B 1 130 ? -0.662 -11.938 6.922 1 95.12 130 GLN B O 1
ATOM 2371 N N . THR B 1 131 ? -0.612 -11.672 4.699 1 95.81 131 THR B N 1
ATOM 2372 C CA . THR B 1 131 ? -0.768 -13.086 4.395 1 95.81 131 THR B CA 1
ATOM 2373 C C . THR B 1 131 ? 0.141 -13.492 3.238 1 95.81 131 THR B C 1
ATOM 2375 O O . THR B 1 131 ? 0.223 -12.789 2.229 1 95.81 131 THR B O 1
ATOM 2378 N N . LEU B 1 132 ? 0.823 -14.578 3.445 1 96.44 132 LEU B N 1
ATOM 2379 C CA . LEU B 1 132 ? 1.6 -15.195 2.377 1 96.44 132 LEU B CA 1
ATOM 2380 C C . LEU B 1 132 ? 0.871 -16.406 1.808 1 96.44 132 LEU B C 1
ATOM 2382 O O . LEU B 1 132 ? 0.663 -17.406 2.512 1 96.44 132 LEU B O 1
ATOM 2386 N N . PHE B 1 133 ? 0.502 -16.328 0.556 1 96.94 133 PHE B N 1
ATOM 2387 C CA . PHE B 1 133 ? -0.124 -17.438 -0.157 1 96.94 133 PHE B CA 1
ATOM 2388 C C . PHE B 1 133 ? 0.897 -18.172 -1.013 1 96.94 133 PHE B C 1
ATOM 2390 O O . PHE B 1 133 ? 1.399 -17.625 -1.999 1 96.94 133 PHE B O 1
ATOM 2397 N N . TYR B 1 134 ? 1.119 -19.422 -0.679 1 96.62 134 TYR B N 1
ATOM 2398 C CA . TYR B 1 134 ? 1.921 -20.25 -1.569 1 96.62 134 TYR B CA 1
ATOM 2399 C C . TYR B 1 134 ? 1.065 -20.828 -2.688 1 96.62 134 TYR B C 1
ATOM 2401 O O . TYR B 1 134 ? 0.182 -21.656 -2.438 1 96.62 134 TYR B O 1
ATOM 2409 N N . VAL B 1 135 ? 1.363 -20.328 -3.85 1 97.62 135 VAL B N 1
ATOM 2410 C CA . VAL B 1 135 ? 0.591 -20.797 -4.996 1 97.62 135 VAL B CA 1
ATOM 2411 C C . VAL B 1 135 ? 1.269 -22.016 -5.617 1 97.62 135 VAL B C 1
ATOM 2413 O O . VAL B 1 135 ? 0.686 -23.094 -5.668 1 97.6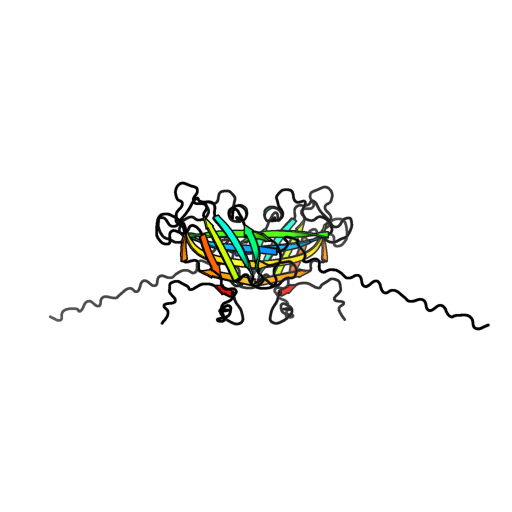2 135 VAL B O 1
ATOM 2416 N N . ASP B 1 136 ? 2.51 -21.906 -6.059 1 96.56 136 ASP B N 1
ATOM 2417 C CA . ASP B 1 136 ? 3.322 -22.984 -6.613 1 96.56 136 ASP B CA 1
ATOM 2418 C C . ASP B 1 136 ? 2.535 -23.781 -7.648 1 96.56 136 ASP B C 1
ATOM 2420 O O . ASP B 1 136 ? 2.438 -25 -7.547 1 96.56 136 ASP B O 1
ATOM 2424 N N . GLN B 1 137 ? 2.115 -23.078 -8.633 1 96.44 137 GLN B N 1
ATOM 2425 C CA . GLN B 1 137 ? 1.271 -23.719 -9.633 1 96.44 137 GLN B CA 1
ATOM 2426 C C . GLN B 1 137 ? 1.438 -23.047 -11 1 96.44 137 GLN B C 1
ATOM 2428 O O . GLN B 1 137 ? 1.55 -21.828 -11.094 1 96.44 137 GLN B O 1
ATOM 2433 N N . TRP B 1 138 ? 1.41 -23.891 -11.961 1 96.44 138 TRP B N 1
ATOM 2434 C CA . TRP B 1 138 ? 1.219 -23.438 -13.336 1 96.44 138 TRP B CA 1
ATOM 2435 C C . TRP B 1 138 ? -0.243 -23.078 -13.594 1 96.44 138 TRP B C 1
ATOM 2437 O O . TRP B 1 138 ? -1.144 -23.844 -13.234 1 96.44 138 TRP B O 1
ATOM 2447 N N . LEU B 1 139 ? -0.456 -21.969 -14.109 1 97.69 139 LEU B N 1
ATOM 2448 C CA . LEU B 1 139 ? -1.754 -21.641 -14.688 1 97.69 139 LEU B CA 1
ATOM 2449 C C . LEU B 1 139 ? -1.734 -21.781 -16.203 1 97.69 139 LEU B C 1
ATOM 2451 O O . LEU B 1 139 ? -1.271 -20.891 -16.922 1 97.69 139 LEU B O 1
ATOM 2455 N N . VAL B 1 140 ? -2.205 -22.875 -16.594 1 94.94 140 VAL B N 1
ATOM 2456 C CA . VAL B 1 140 ? -2.096 -23.266 -17.984 1 94.94 140 VAL B CA 1
ATOM 2457 C C . VAL B 1 140 ? -3.244 -24.219 -18.344 1 94.94 140 VAL B C 1
ATOM 2459 O O . VAL B 1 140 ? -3.748 -24.938 -17.484 1 94.94 140 VAL B O 1
ATOM 2462 N N . SER B 1 141 ? -3.545 -24.141 -19.609 1 92.12 141 SER B N 1
ATOM 2463 C CA . SER B 1 141 ? -4.664 -24.969 -20.047 1 92.12 141 SER B CA 1
ATOM 2464 C C . SER B 1 141 ? -4.18 -26.219 -20.766 1 92.12 141 SER B C 1
ATOM 2466 O O . SER B 1 141 ? -4.945 -27.156 -20.969 1 92.12 141 SER B O 1
ATOM 2468 N N . ASN B 1 142 ? -2.963 -26.359 -21.078 1 89.88 142 ASN B N 1
ATOM 2469 C CA . ASN B 1 142 ? -2.516 -27.422 -21.969 1 89.88 142 ASN B CA 1
ATOM 2470 C C . ASN B 1 142 ? -1.521 -28.359 -21.281 1 89.88 142 ASN B C 1
ATOM 2472 O O . ASN B 1 142 ? -0.906 -29.203 -21.938 1 89.88 142 ASN B O 1
ATOM 2476 N N . ALA B 1 143 ? -1.24 -28.188 -20.016 1 87.62 143 ALA B N 1
ATOM 2477 C CA . ALA B 1 143 ? -0.398 -29.047 -19.188 1 87.62 143 ALA B CA 1
ATOM 2478 C C . ALA B 1 143 ? -0.958 -29.156 -17.766 1 87.62 143 ALA B C 1
ATOM 2480 O O . ALA B 1 143 ? -1.786 -28.344 -17.359 1 87.62 143 ALA B O 1
ATOM 2481 N N . PRO B 1 144 ? -0.54 -30.328 -17.156 1 90.12 144 PRO B N 1
ATOM 2482 C CA . PRO B 1 144 ? -1.011 -30.375 -15.773 1 90.12 144 PRO B CA 1
ATOM 2483 C C . PRO B 1 144 ? -0.649 -29.125 -14.984 1 90.12 144 PRO B C 1
ATOM 2485 O O . PRO B 1 144 ? 0.443 -28.578 -15.156 1 90.12 144 PRO B O 1
ATOM 2488 N N . PRO B 1 145 ? -1.563 -28.594 -14.094 1 93.94 145 PRO B N 1
ATOM 2489 C CA . PRO B 1 145 ? -2.838 -29.172 -13.664 1 93.94 145 PRO B CA 1
ATOM 2490 C C . PRO B 1 145 ? -4 -28.781 -14.57 1 93.94 145 PRO B C 1
ATOM 2492 O O . PRO B 1 145 ? -5.164 -29.016 -14.234 1 93.94 145 PRO B O 1
ATOM 2495 N N . TYR B 1 146 ? -3.84 -28.203 -15.664 1 93.44 146 TYR B N 1
ATOM 2496 C CA . TYR B 1 146 ? -4.836 -27.812 -16.656 1 93.44 146 TYR B CA 1
ATOM 2497 C C . TYR B 1 146 ? -5.832 -26.828 -16.078 1 93.44 146 TYR B C 1
ATOM 2499 O O . TYR B 1 146 ? -7.043 -26.969 -16.266 1 93.44 146 TYR B O 1
ATOM 2507 N N . GLU B 1 147 ? -5.328 -25.938 -15.242 1 96 147 GLU B N 1
ATOM 2508 C CA . GLU B 1 147 ? -6.141 -24.922 -14.57 1 96 147 GLU B CA 1
ATOM 2509 C C . GLU B 1 147 ? -5.625 -23.516 -14.867 1 96 147 GLU B C 1
ATOM 2511 O O . GLU B 1 147 ? -4.43 -23.25 -14.742 1 96 147 GLU B O 1
ATOM 2516 N N . MET B 1 148 ? -6.566 -22.703 -15.242 1 97.38 148 MET B N 1
ATOM 2517 C CA . MET B 1 148 ? -6.227 -21.297 -15.484 1 97.38 148 MET B CA 1
ATOM 2518 C C . MET B 1 148 ? -6.43 -20.469 -14.227 1 97.38 148 MET B C 1
ATOM 2520 O O . MET B 1 148 ? -6.168 -19.266 -14.227 1 97.38 148 MET B O 1
ATOM 2524 N N . THR B 1 149 ? -6.938 -21.109 -13.195 1 97.94 149 THR B N 1
ATOM 2525 C CA . THR B 1 149 ? -7.191 -20.453 -11.914 1 97.94 149 THR B CA 1
ATOM 2526 C C . THR B 1 149 ? -6.543 -21.219 -10.773 1 97.94 149 THR B C 1
ATOM 2528 O O . THR B 1 149 ? -6.598 -22.453 -10.742 1 97.94 149 THR B O 1
ATOM 2531 N N . ALA B 1 150 ? -5.832 -20.531 -9.914 1 98 150 ALA B N 1
ATOM 2532 C CA . ALA B 1 150 ? -5.355 -21.078 -8.641 1 98 150 ALA B CA 1
ATOM 2533 C C . ALA B 1 150 ? -6.195 -20.562 -7.48 1 98 150 ALA B C 1
ATOM 2535 O O . ALA B 1 150 ? -6.414 -19.344 -7.352 1 98 150 ALA B O 1
ATOM 2536 N N . VAL B 1 151 ? -6.672 -21.469 -6.637 1 97.25 151 VAL B N 1
ATOM 2537 C CA . VAL B 1 151 ? -7.438 -21.109 -5.449 1 97.25 151 VAL B CA 1
ATOM 2538 C C . VAL B 1 151 ? -6.691 -21.562 -4.195 1 97.25 151 VAL B C 1
ATOM 2540 O O . VAL B 1 151 ? -6.426 -22.75 -4.016 1 97.25 151 VAL B O 1
ATOM 2543 N N . ILE B 1 152 ? -6.309 -20.672 -3.404 1 96.56 152 ILE B N 1
ATOM 2544 C CA . ILE B 1 152 ? -5.676 -20.938 -2.115 1 96.56 152 ILE B CA 1
ATOM 2545 C C . ILE B 1 152 ? -6.59 -20.469 -0.985 1 96.56 152 ILE B C 1
ATOM 2547 O O . ILE B 1 152 ? -6.801 -19.266 -0.808 1 96.56 152 ILE B O 1
ATOM 2551 N N . ASP B 1 153 ? -7.113 -21.406 -0.159 1 94.44 153 ASP B N 1
ATOM 2552 C CA . ASP B 1 153 ? -8.109 -21.078 0.859 1 94.44 153 ASP B CA 1
ATOM 2553 C C . ASP B 1 153 ? -7.676 -21.578 2.232 1 94.44 153 ASP B C 1
ATOM 2555 O O . ASP B 1 153 ? -7.656 -22.797 2.479 1 94.44 153 ASP B O 1
ATOM 2559 N N . GLY B 1 154 ? -7.355 -20.672 3.059 1 92.81 154 GLY B N 1
ATOM 2560 C CA . GLY B 1 154 ? -6.969 -21 4.422 1 92.81 154 GLY B CA 1
ATOM 2561 C C . GLY B 1 154 ? -7.965 -20.516 5.457 1 92.81 154 GLY B C 1
ATOM 2562 O O . GLY B 1 154 ? -7.637 -20.406 6.641 1 92.81 154 GLY B O 1
ATOM 2563 N N . CYS B 1 155 ? -9.227 -20.219 5.086 1 90.38 155 CYS B N 1
ATOM 2564 C CA . CYS B 1 155 ? -10.195 -19.625 6 1 90.38 155 CYS B CA 1
ATOM 2565 C C . CYS B 1 155 ? -10.719 -20.656 6.988 1 90.38 155 CYS B C 1
ATOM 2567 O O . CYS B 1 155 ? -11.125 -20.312 8.102 1 90.38 155 CYS B O 1
ATOM 2569 N N . LYS B 1 156 ? -11.227 -21.969 6.703 1 76.25 156 LYS B N 1
ATOM 2570 C CA . LYS B 1 156 ? -11.852 -22.953 7.582 1 76.25 156 LYS B CA 1
ATOM 2571 C C . LYS B 1 156 ? -10.812 -23.656 8.461 1 76.25 156 LYS B C 1
ATOM 2573 O O . LYS B 1 156 ? -11.164 -24.312 9.445 1 76.25 156 LYS B O 1
ATOM 2578 N N . GLY B 1 157 ? -9.586 -24.062 8.039 1 57.72 157 GLY B N 1
ATOM 2579 C CA . GLY B 1 157 ? -8.75 -25.125 8.578 1 57.72 157 GLY B CA 1
ATOM 2580 C C . GLY B 1 157 ? -8.438 -24.938 10.055 1 57.72 157 GLY B C 1
ATOM 2581 O O . GLY B 1 157 ? -8.438 -23.812 10.562 1 57.72 157 GLY B O 1
ATOM 2582 N N . LYS B 1 158 ? -8.938 -25.906 11.07 1 47.56 158 LYS B N 1
ATOM 2583 C CA . LYS B 1 158 ? -8.43 -26.219 12.406 1 47.56 158 LYS B CA 1
ATOM 2584 C C . LYS B 1 158 ? -6.984 -25.75 12.57 1 47.56 158 LYS B C 1
ATOM 2586 O O . LYS B 1 158 ? -6.473 -25.688 13.688 1 47.56 158 LYS B O 1
ATOM 2591 N N . GLY B 1 159 ? -5.992 -26.219 11.695 1 43.16 159 GLY B N 1
ATOM 2592 C CA . GLY B 1 159 ? -4.629 -25.719 11.734 1 43.16 159 GLY B CA 1
ATOM 2593 C C . GLY B 1 159 ? -4.527 -24.234 11.445 1 43.16 159 GLY B C 1
ATOM 2594 O O . GLY B 1 159 ? -4.758 -23.797 10.312 1 43.16 159 GLY B O 1
ATOM 2595 N N . GLY B 1 160 ? -5.008 -23.391 12.227 1 43.5 160 GLY B N 1
ATOM 2596 C CA . GLY B 1 160 ? -4.945 -21.938 12.32 1 43.5 160 GLY B CA 1
ATOM 2597 C C . GLY B 1 160 ? -3.857 -21.328 11.453 1 43.5 160 GLY B C 1
ATOM 2598 O O . GLY B 1 160 ? -3.008 -22.047 10.922 1 43.5 160 GLY B O 1
ATOM 2599 N N . PRO B 1 161 ? -4.07 -20.094 10.867 1 46.16 161 PRO B N 1
ATOM 2600 C CA . PRO B 1 161 ? -2.934 -19.391 10.266 1 46.16 161 PRO B CA 1
ATOM 2601 C C . PRO B 1 161 ? -1.596 -19.797 10.883 1 46.16 161 PRO B C 1
ATOM 2603 O O . PRO B 1 161 ? -1.474 -19.875 12.109 1 46.16 161 PRO B O 1
ATOM 2606 N N . LEU B 1 162 ? -1.042 -20.938 10.406 1 47.31 162 LEU B N 1
ATOM 2607 C CA . LEU B 1 162 ? 0.299 -21.062 10.969 1 47.31 162 LEU B CA 1
ATOM 2608 C C . LEU B 1 162 ? 0.955 -19.688 11.109 1 47.31 162 LEU B C 1
ATOM 2610 O O . LEU B 1 162 ? 1.223 -19.016 10.117 1 47.31 162 LEU B O 1
ATOM 2614 N N . ARG B 1 163 ? 0.311 -18.844 11.898 1 47.53 163 ARG B N 1
ATOM 2615 C CA . ARG B 1 163 ? 1.138 -17.672 12.219 1 47.53 163 ARG B CA 1
ATOM 2616 C C . ARG B 1 163 ? 2.564 -18.094 12.555 1 47.53 163 ARG B C 1
ATOM 2618 O O . ARG B 1 163 ? 2.779 -18.953 13.422 1 47.53 163 ARG B O 1
ATOM 2625 N N . HIS B 1 164 ? 3.232 -18.141 11.453 1 42.44 164 HIS B N 1
ATOM 2626 C CA . HIS B 1 164 ? 4.602 -18.219 11.945 1 42.44 164 HIS B CA 1
ATOM 2627 C C . HIS B 1 164 ? 4.848 -17.219 13.062 1 42.44 164 HIS B C 1
ATOM 2629 O O . HIS B 1 164 ? 4.906 -16.016 12.82 1 42.44 164 HIS B O 1
ATOM 2635 N N . GLY B 1 165 ? 4.652 -17.656 14.32 1 42.16 165 GLY B N 1
ATOM 2636 C CA . GLY B 1 165 ? 4.883 -16.984 15.586 1 42.16 165 GLY B CA 1
ATOM 2637 C C . GLY B 1 165 ? 3.891 -15.867 15.859 1 42.16 165 GLY B C 1
ATOM 2638 O O . GLY B 1 165 ? 2.99 -15.617 15.055 1 42.16 165 GLY B O 1
ATOM 2639 N N . ASN B 1 166 ? 3.717 -15.344 17.141 1 46.81 166 ASN B N 1
ATOM 2640 C CA . ASN B 1 166 ? 2.822 -14.328 17.688 1 46.81 166 ASN B CA 1
ATOM 2641 C C . ASN B 1 166 ? 2.828 -13.062 16.844 1 46.81 166 ASN B C 1
ATOM 2643 O O . ASN B 1 166 ? 2.012 -12.164 17.047 1 46.81 166 ASN B O 1
ATOM 2647 N N . THR B 1 167 ? 3.918 -13.008 15.961 1 57.41 167 THR B N 1
ATOM 2648 C CA . THR B 1 167 ? 4.203 -11.797 15.195 1 57.41 167 THR B CA 1
ATOM 2649 C C . THR B 1 167 ? 4.555 -12.133 13.75 1 57.41 167 THR B C 1
ATOM 2651 O O . THR B 1 167 ? 5.055 -13.227 13.469 1 57.41 167 THR B O 1
ATOM 2654 N N . GLY B 1 168 ? 3.664 -12.031 12.828 1 67.19 168 GLY B N 1
ATOM 2655 C CA . GLY B 1 168 ? 4.027 -12.273 11.445 1 67.19 168 GLY B CA 1
ATOM 2656 C C . GLY B 1 168 ? 2.824 -12.453 10.539 1 67.19 168 GLY B C 1
ATOM 2657 O O . GLY B 1 168 ? 1.68 -12.359 10.984 1 67.19 168 GLY B O 1
ATOM 2658 N N . PRO B 1 169 ? 3.211 -12.789 9.281 1 76.94 169 PRO B N 1
ATOM 2659 C CA . PRO B 1 169 ? 2.111 -12.945 8.328 1 76.94 169 PRO B CA 1
ATOM 2660 C C . PRO B 1 169 ? 1.39 -14.281 8.477 1 76.94 169 PRO B C 1
ATOM 2662 O O . PRO B 1 169 ? 2 -15.281 8.867 1 76.94 169 PRO B O 1
ATOM 2665 N N . LEU B 1 170 ? 0.189 -14.289 8.266 1 82 170 LEU B N 1
ATOM 2666 C CA . LEU B 1 170 ? -0.54 -15.531 8.023 1 82 170 LEU B CA 1
ATOM 2667 C C . LEU B 1 170 ? -0.012 -16.234 6.777 1 82 170 LEU B C 1
ATOM 2669 O O . LEU B 1 170 ? 0.199 -15.609 5.742 1 82 170 LEU B O 1
ATOM 2673 N N . VAL B 1 171 ? 0.367 -17.516 6.965 1 86.19 171 VAL B N 1
ATOM 2674 C CA . VAL B 1 171 ? 0.85 -18.281 5.828 1 86.19 171 VAL B CA 1
ATOM 2675 C C . VAL B 1 171 ? -0.217 -19.281 5.391 1 86.19 171 VAL B C 1
ATOM 2677 O O . VAL B 1 171 ? -0.752 -20.031 6.219 1 86.19 171 VAL B O 1
ATOM 2680 N N . VAL B 1 172 ? -0.55 -19.172 4.125 1 86.88 172 VAL B N 1
ATOM 2681 C CA . VAL B 1 172 ? -1.562 -20.078 3.578 1 86.88 172 VAL B CA 1
ATOM 2682 C C . VAL B 1 172 ? -0.973 -20.875 2.416 1 86.88 172 VAL B C 1
ATOM 2684 O O . VAL B 1 172 ? -0.414 -20.297 1.48 1 86.88 172 VAL B O 1
ATOM 2687 N N . GLY B 1 173 ? -1.153 -22.094 2.51 1 79.25 173 GLY B N 1
ATOM 2688 C CA . GLY B 1 173 ? -0.606 -23 1.508 1 79.25 173 GLY B CA 1
ATOM 2689 C C . GLY B 1 173 ? 0.749 -23.562 1.889 1 79.25 173 GLY B C 1
ATOM 2690 O O . GLY B 1 173 ? 1.312 -23.188 2.922 1 79.25 173 GLY B O 1
ATOM 2691 N N . LYS B 1 174 ? 1.197 -24.688 1.357 1 67 174 LYS B N 1
ATOM 2692 C CA . LYS B 1 174 ? 2.443 -25.375 1.695 1 67 174 LYS B CA 1
ATOM 2693 C C . LYS B 1 174 ? 3.551 -25.016 0.707 1 67 174 LYS B C 1
ATOM 2695 O O . LYS B 1 174 ? 3.332 -25.031 -0.507 1 67 174 LYS B O 1
ATOM 2700 N N . PRO B 1 175 ? 4.684 -24.453 1.311 1 56.62 175 PRO B N 1
ATOM 2701 C CA . PRO B 1 175 ? 5.781 -24.281 0.356 1 56.62 175 PRO B CA 1
ATOM 2702 C C . PRO B 1 175 ? 6.148 -25.578 -0.355 1 56.62 175 PRO B C 1
ATOM 2704 O O . PRO B 1 175 ? 5.984 -26.672 0.208 1 56.62 175 PRO B O 1
ATOM 2707 N N . ILE B 1 176 ? 6.32 -25.75 -1.587 1 49.09 176 ILE B N 1
ATOM 2708 C CA . ILE B 1 176 ? 6.738 -26.891 -2.383 1 49.09 176 ILE B CA 1
ATOM 2709 C C . ILE B 1 176 ? 8.031 -27.469 -1.81 1 49.09 176 ILE B C 1
ATOM 2711 O O . ILE B 1 176 ? 9 -26.75 -1.582 1 49.09 176 ILE B O 1
ATOM 2715 N N . GLY B 1 177 ? 8.445 -27.719 -0.573 1 44.97 177 GLY B N 1
ATOM 2716 C CA . GLY B 1 177 ? 9.438 -28.5 0.154 1 44.97 177 GLY B CA 1
ATOM 2717 C C . GLY B 1 177 ? 8.953 -28.953 1.514 1 44.97 177 GLY B C 1
ATOM 2718 O O . GLY B 1 177 ? 9.711 -29.531 2.289 1 44.97 177 GLY B O 1
ATOM 2719 N N . SER B 1 178 ? 7.879 -28.547 1.994 1 41.03 178 SER B N 1
ATOM 2720 C CA . SER B 1 178 ? 7.406 -29.109 3.252 1 41.03 178 SER B CA 1
ATOM 2721 C C . SER B 1 178 ? 6.848 -30.516 3.047 1 41.03 178 SER B C 1
ATOM 2723 O O . SER B 1 178 ? 5.758 -30.672 2.49 1 41.03 178 SER B O 1
ATOM 2725 N N . ALA B 1 179 ? 7.695 -31.516 2.703 1 34.28 179 ALA B N 1
ATOM 2726 C CA . ALA B 1 179 ? 7.312 -32.938 2.709 1 34.28 179 ALA B CA 1
ATOM 2727 C C . ALA B 1 179 ? 6.492 -33.281 3.949 1 34.28 179 ALA B C 1
ATOM 2729 O O . ALA B 1 179 ? 6.816 -32.844 5.055 1 34.28 179 ALA B O 1
ATOM 2730 N N . SER B 1 180 ? 5.242 -33.594 3.873 1 34.44 180 SER B N 1
ATOM 2731 C CA . SER B 1 180 ? 4.594 -34.344 4.945 1 34.44 180 SER B CA 1
ATOM 2732 C C . SER B 1 180 ? 5.527 -35.406 5.527 1 34.44 180 SER B C 1
ATOM 2734 O O . SER B 1 180 ? 5.973 -36.312 4.812 1 34.44 180 SER B O 1
ATOM 2736 N N . GLU B 1 181 ? 6.512 -35.094 6.395 1 27.17 181 GLU B N 1
ATOM 2737 C CA . GLU B 1 181 ? 6.855 -36.281 7.141 1 27.17 181 GLU B CA 1
ATOM 2738 C C . GLU B 1 181 ? 5.652 -36.844 7.91 1 27.17 181 GLU B C 1
ATOM 2740 O O . GLU B 1 181 ? 4.836 -36.062 8.414 1 27.17 181 GLU B O 1
#

Organism: NCBI:txid165716

Radius of gyration: 25.59 Å; Cα contacts (8 Å, |Δi|>4): 846; chains: 2; bounding box: 118×76×68 Å

pLDDT: mean 83.74, std 20.97, range [26.86, 98.88]

Secondary structure (DSSP, 8-state):
-----------------------S--EEEEEEEEE-SSTT----S-EEEEEE-TTS-EEEES-GGGGB-S-TT--TT-TT-EEEEEEEE---SS---EEEEEE---SS---EEEEEEEEEEEETTEEEEEEEEEEEEEEBSSSTT-BSEEEEE-SS-SS--EESSSSS-EEES--TT----/-----------------------S--EEEEEEEEE-SSTT----S-EEEEEE-TTS-EEEES-GGGGB-S-TT--TT-TT-EEEEEEEE---SS---EEEEEE---SS---EEEEEEEEEEEETTEEEEEEEEEEEEEEBSSSTT-BSEEEEE-SS-SS--EESSSSS-EEES--TT----

Sequence (362 aa):
MLSPRLFSVIAIAVFLTTATGDSSNDCVYTLYIQTGWGITAGTDSKISATLGDSMGRSVWAPDLEDWGLMGWDHDYFERANLDIFAGRGPCFRGPLCRLNLTSDGSGAHHDWFCEYVEVTSTGPHTECSQTLFYVDQWLVSNAPPYEMTAVIDGCKGKGGPLRHGNTGPLVVGKPIGSASEMLSPRLFSVIAIAVFLTTATGDSSNDCVYTLYIQTGWGITAGTDSKISATLGDSMGRSVWAPDLEDWGLMGWDHDYFERANLDIFAGRGPCFRGPLCRLNLTSDGSGAHHDWFCEYVEVTSTGPHTECSQTLFYVDQWLVSNAPPYEMTAVIDGCKGKGGPLRHGNTGPLVVGKPIGSASE

Nearest PDB structures (foldseek):
  2p0m-assembly1_A  TM=7.931E-01  e=6.682E-06  Oryctolagus cuniculus
  1lox-assembly1_A  TM=7.945E-01  e=9.924E-06  Oryctolagus cuniculus
  1olp-assembly3_C  TM=6.779E-01  e=1.698E-03  Clostridium sardiniense
  1eth-assembly1_A  TM=5.617E-01  e=2.128E-03  Sus scrofa
  8qdr-assembly1_A  TM=5.727E-01  e=4.968E-03  Vitis vinifera

InterPro domains:
  IPR001024 PLAT/LH2 domain [PS50095] (27-153)
  IPR010417 Embryo-specific ATS3 [PF06232] (20-126)
  IPR036392 PLAT/LH2 domain superfamily [SSF49723] (28-142)

Foldseek 3Di:
DPPPPPPPPPPPPPPPPPPPLCQDLFKKKKKKWFWAADPLAFAQFFKKKWWAALVGDIDIGRGQVVQFDPDDPDRPRDHRDTTMGMDTGRDDDDDTFKMKMFTPQDDPRRKHFIQKMKMWMDGDVGDIAIEIEGQGDIQDCPDPPNHRMTIWGDNPDPPPQVPVDPDHHRYTDDRPPPPPD/DPPPPPPDPPPPPPPPPPPPLCQDLFKKKKKKWFWAADPLAFAQFFKKKWWAALVGDIDIGRGQVVFFDPDDPDRPRDHRDTTMGMDTGRDDDDDTFKMKMFTPQDDPRRKHFIQKMKMWMDGDVGDIAIEIEGQGDIQDCPDPPNHRMTIWGDNPDPCPQVPVDPDDHRYTDDRPPPPPD

Solvent-accessible surface area (backbone atoms only — not comparable to full-atom values): 20226 Å² total; per-residue (Å²): 134,83,76,79,78,80,76,77,77,78,78,76,79,74,76,70,72,67,75,59,77,67,78,49,57,64,12,39,41,34,37,38,37,34,22,28,73,50,93,64,15,20,28,63,34,53,40,24,39,36,38,21,35,74,86,70,49,72,42,77,36,81,46,45,71,85,22,46,67,71,54,91,83,53,77,62,51,30,50,58,32,76,41,50,29,48,42,65,25,63,69,70,90,74,55,58,30,31,41,37,42,33,49,71,54,38,63,94,42,36,38,28,22,37,38,34,40,35,38,38,40,37,37,82,98,41,80,67,40,36,26,37,36,42,59,69,41,52,31,23,76,88,43,88,80,49,27,39,57,49,76,47,78,48,55,80,58,88,76,50,62,51,38,57,58,104,64,61,41,30,46,30,67,68,60,86,82,65,65,85,122,134,84,76,81,77,79,77,78,78,78,78,74,77,73,75,70,72,68,74,57,74,66,77,50,56,64,14,40,42,34,38,40,37,33,22,28,72,48,93,64,15,20,27,62,33,53,40,24,40,35,39,23,36,74,85,70,49,71,39,77,36,82,46,45,72,84,22,47,69,71,55,92,84,52,77,64,50,30,51,56,32,75,42,50,30,47,44,66,24,61,68,71,89,74,56,60,30,31,39,37,40,34,50,70,54,38,62,94,42,35,36,28,23,37,38,34,40,35,38,37,39,38,37,82,99,41,80,66,39,37,25,37,35,40,59,68,42,53,30,24,76,87,43,87,80,49,26,39,57,50,77,46,76,48,57,81,58,88,76,49,61,50,38,58,56,103,62,64,42,29,45,31,67,68,61,97,72,70,67,84,123